Protein AF-X6MFJ0-F1 (afdb_monomer_lite)

Sequence (240 aa):
MKKYKFYFWKLYEVTIDNFLSSVDSIQNFKKHVHQINKKEYIFVLFWALFTSQLTIRLYCYRIKMLNTTIEGEDADTEKRRKELEDYLKENNVRSSEKLASTFAAMGVGMDDLLNCREKDIEDLCKEGNVAVLSRVDLLKVLRNNAKSQFFKDTQAKSQPQLVLLNPDELNKMNEIYEHAKQLAEHTKQLQDYVVQLEENSKKSKERAQQTGEKWKEEIDVFIKQTIDSVDNEQQKKKHC

Organism: Reticulomyxa filosa (NCBI:txid46433)

Secondary structure (DSSP, 8-state):
-HHHHHHHHHHHHHHHHHHHHHHHHHHHHHHHTTS--HHHHHHHHHHHHHHHHHHHHHHHHHHHHHHHHHHHHHHHHHHHHHHHHHHHHHTT-TTHHHHHHHHHHTT--HHHHHH--HHHHHHHHHHTT--HHHHHHHHHHHHH-TTSHHHHHHHHHTS-------HHHHHHHHHHHHHHHHHHHHHHHHHHHHHHHHHHHHHHHHHHHHHHHHHHHHHHHHHHHHHHHHHHHHHHHH--

Structure (mmCIF, N/CA/C/O backbone):
data_AF-X6MFJ0-F1
#
_entry.id   AF-X6MFJ0-F1
#
loop_
_atom_site.group_PDB
_atom_site.id
_atom_site.type_symbol
_atom_site.label_atom_id
_atom_site.label_alt_id
_atom_site.label_comp_id
_atom_site.label_asym_id
_atom_site.label_entity_id
_atom_site.label_seq_id
_atom_site.pdbx_PDB_ins_code
_atom_site.Cartn_x
_atom_site.Cartn_y
_atom_site.Cartn_z
_atom_site.occupancy
_atom_site.B_iso_or_equiv
_atom_site.auth_seq_id
_atom_site.auth_comp_id
_atom_site.auth_asym_id
_atom_site.auth_atom_id
_atom_site.pdbx_PDB_model_num
ATOM 1 N N . MET A 1 1 ? -10.573 -0.531 -3.898 1.00 43.72 1 MET A N 1
ATOM 2 C CA . MET A 1 1 ? -9.822 0.208 -4.946 1.00 43.72 1 MET A CA 1
ATOM 3 C C . MET A 1 1 ? -8.567 -0.483 -5.520 1.00 43.72 1 MET A C 1
ATOM 5 O O . MET A 1 1 ? -8.175 -0.121 -6.620 1.00 43.72 1 MET A O 1
ATOM 9 N N . LYS A 1 2 ? -7.931 -1.486 -4.882 1.00 39.59 2 LYS A N 1
ATOM 10 C CA . LYS A 1 2 ? -6.651 -2.061 -5.380 1.00 39.59 2 LYS A CA 1
ATOM 11 C C . LYS A 1 2 ? -6.745 -2.954 -6.640 1.00 39.59 2 LYS A C 1
ATOM 13 O O . LYS A 1 2 ? -5.787 -3.006 -7.400 1.00 39.59 2 LYS A O 1
ATOM 18 N N . LYS A 1 3 ? -7.891 -3.594 -6.919 1.00 38.00 3 LYS A N 1
ATOM 19 C CA . LYS A 1 3 ? -8.063 -4.476 -8.099 1.00 38.00 3 LYS A CA 1
ATOM 20 C C . LYS A 1 3 ? -8.076 -3.734 -9.446 1.00 38.00 3 LYS A C 1
ATOM 22 O O . LYS A 1 3 ? -7.677 -4.312 -10.446 1.00 38.00 3 LYS A O 1
ATOM 27 N N . TYR A 1 4 ? -8.454 -2.455 -9.477 1.00 36.75 4 TYR A N 1
ATOM 28 C CA . TYR A 1 4 ? -8.540 -1.685 -10.726 1.00 36.75 4 TYR A CA 1
ATOM 29 C C . TYR A 1 4 ? -7.182 -1.167 -11.228 1.00 36.75 4 TYR A C 1
ATOM 31 O O . TYR A 1 4 ? -7.010 -0.996 -12.431 1.00 36.75 4 TYR A O 1
ATOM 39 N N . LYS A 1 5 ? -6.185 -0.997 -10.345 1.00 40.72 5 LYS A N 1
ATOM 40 C CA . LYS A 1 5 ? -4.826 -0.589 -10.751 1.00 40.72 5 LYS A CA 1
ATOM 41 C C . LYS A 1 5 ? -4.108 -1.660 -11.583 1.00 40.72 5 LYS A C 1
ATOM 43 O O . LYS A 1 5 ? -3.364 -1.314 -12.491 1.00 40.72 5 LYS A O 1
ATOM 48 N N . PHE A 1 6 ? -4.369 -2.942 -11.318 1.00 39.53 6 PHE A N 1
ATOM 49 C CA . PHE A 1 6 ? -3.710 -4.050 -12.017 1.00 39.53 6 PHE A CA 1
ATOM 50 C C . PHE A 1 6 ? -4.200 -4.209 -13.465 1.00 39.53 6 PHE A C 1
ATOM 52 O O . PHE A 1 6 ? -3.398 -4.378 -14.379 1.00 39.53 6 PHE A O 1
ATOM 59 N N . TYR A 1 7 ? -5.510 -4.067 -13.696 1.00 41.62 7 TYR A N 1
ATOM 60 C CA . TYR A 1 7 ? -6.069 -4.068 -15.053 1.00 41.62 7 TYR A CA 1
ATOM 61 C C . TYR A 1 7 ? -5.614 -2.853 -15.863 1.00 41.62 7 TYR A C 1
ATOM 63 O O . TYR A 1 7 ? -5.376 -2.974 -17.060 1.00 41.62 7 TYR A O 1
ATOM 71 N N . PHE A 1 8 ? -5.442 -1.703 -15.208 1.00 43.59 8 PHE A N 1
ATOM 72 C CA . PHE A 1 8 ? -4.985 -0.485 -15.868 1.00 43.59 8 PHE A CA 1
ATOM 73 C C . PHE A 1 8 ? -3.531 -0.590 -16.342 1.00 43.59 8 PHE A C 1
ATOM 75 O O . PHE A 1 8 ? -3.230 -0.183 -17.458 1.00 43.59 8 PHE A O 1
ATOM 82 N N . TRP A 1 9 ? -2.646 -1.190 -15.538 1.00 44.12 9 TRP A N 1
ATOM 83 C CA . TRP A 1 9 ? -1.245 -1.376 -15.924 1.00 44.12 9 TRP A CA 1
ATOM 84 C C . TRP A 1 9 ? -1.093 -2.372 -17.082 1.00 44.12 9 TRP A C 1
ATOM 86 O O . TRP A 1 9 ? -0.418 -2.054 -18.055 1.00 44.12 9 TRP A O 1
ATOM 96 N N . LYS A 1 10 ? -1.839 -3.489 -17.066 1.00 45.66 10 LYS A N 1
ATOM 97 C CA . LYS A 1 10 ? -1.875 -4.443 -18.192 1.00 45.66 10 LYS A CA 1
ATOM 98 C C . LYS A 1 10 ? -2.424 -3.838 -19.486 1.00 45.66 10 LYS A C 1
ATOM 100 O O . LYS A 1 10 ? -1.920 -4.137 -20.561 1.00 45.66 10 LYS A O 1
ATOM 105 N N . LEU A 1 11 ? -3.453 -2.992 -19.400 1.00 43.78 11 LEU A N 1
ATOM 106 C CA . LEU A 1 11 ? -3.973 -2.269 -20.566 1.00 43.78 11 LEU A CA 1
ATOM 107 C C . LEU A 1 11 ? -2.945 -1.272 -21.113 1.00 43.78 11 LEU A C 1
ATOM 109 O O . LEU A 1 11 ? -2.835 -1.121 -22.326 1.00 43.78 11 LEU A O 1
ATOM 113 N N . TYR A 1 12 ? -2.172 -0.627 -20.238 1.00 47.28 12 TYR A N 1
ATOM 114 C CA . TYR A 1 12 ? -1.126 0.314 -20.636 1.00 47.28 12 TYR A CA 1
ATOM 115 C C . TYR A 1 12 ? 0.070 -0.393 -21.296 1.00 47.28 12 TYR A C 1
ATOM 117 O O . TYR A 1 12 ? 0.520 0.054 -22.346 1.00 47.28 12 TYR A O 1
ATOM 125 N N . GLU A 1 13 ? 0.513 -1.531 -20.752 1.00 46.81 13 GLU A N 1
ATOM 126 C CA . GLU A 1 13 ? 1.551 -2.396 -21.343 1.00 46.81 13 GLU A CA 1
ATOM 127 C C . GLU A 1 13 ? 1.152 -2.885 -22.740 1.00 46.81 13 GLU A C 1
ATOM 129 O O . GLU A 1 13 ? 1.877 -2.659 -23.701 1.00 46.81 13 GLU A O 1
ATOM 134 N N . VAL A 1 14 ? -0.063 -3.430 -22.890 1.00 50.19 14 VAL A N 1
ATOM 135 C CA . VAL A 1 14 ? -0.573 -3.899 -24.191 1.00 50.19 14 VAL A CA 1
ATOM 136 C C . VAL A 1 14 ? -0.695 -2.752 -25.200 1.00 50.19 14 VAL A C 1
ATOM 138 O O . VAL A 1 14 ? -0.501 -2.952 -26.398 1.00 50.19 14 VAL A O 1
ATOM 141 N N . THR A 1 15 ? -1.001 -1.534 -24.745 1.00 50.66 15 THR A N 1
ATOM 142 C CA . THR A 1 15 ? -1.100 -0.365 -25.634 1.00 50.66 15 THR A CA 1
ATOM 143 C C . THR A 1 15 ? 0.281 0.138 -26.058 1.00 50.66 15 THR A C 1
ATOM 145 O O . THR A 1 15 ? 0.446 0.520 -27.214 1.00 50.66 15 THR A O 1
ATOM 148 N N . ILE A 1 16 ? 1.279 0.099 -25.168 1.00 50.16 16 ILE A N 1
ATOM 149 C CA . ILE A 1 16 ? 2.667 0.463 -25.486 1.00 50.16 16 ILE A CA 1
ATOM 150 C C . ILE A 1 16 ? 3.309 -0.577 -26.401 1.00 50.16 16 ILE A C 1
ATOM 152 O O . ILE A 1 16 ? 3.912 -0.182 -27.390 1.00 50.16 16 ILE A O 1
ATOM 156 N N . ASP A 1 17 ? 3.129 -1.872 -26.148 1.00 47.81 17 ASP A N 1
ATOM 157 C CA . ASP A 1 17 ? 3.679 -2.930 -27.005 1.00 47.81 17 ASP A CA 1
ATOM 158 C C . ASP A 1 17 ? 3.038 -2.912 -28.398 1.00 47.81 17 ASP A C 1
ATOM 160 O O . ASP A 1 17 ? 3.733 -3.017 -29.409 1.00 47.81 17 ASP A O 1
ATOM 164 N N . ASN A 1 18 ? 1.727 -2.659 -28.485 1.00 49.16 18 ASN A N 1
ATOM 165 C CA . ASN A 1 18 ? 1.066 -2.445 -29.773 1.00 49.16 18 ASN A CA 1
ATOM 166 C C . ASN A 1 18 ? 1.564 -1.168 -30.465 1.00 49.16 18 ASN A C 1
ATOM 168 O O . ASN A 1 18 ? 1.761 -1.177 -31.680 1.00 49.16 18 ASN A O 1
ATOM 172 N N . PHE A 1 19 ? 1.816 -0.088 -29.719 1.00 48.50 19 PHE A N 1
ATOM 173 C CA . PHE A 1 19 ? 2.351 1.157 -30.270 1.00 48.50 19 PHE A CA 1
ATOM 174 C C . PHE A 1 19 ? 3.796 0.994 -30.757 1.00 48.50 19 PHE A C 1
ATOM 176 O O . PHE A 1 19 ? 4.094 1.413 -31.873 1.00 48.50 19 PHE A O 1
ATOM 183 N N . LEU A 1 20 ? 4.664 0.331 -29.990 1.00 48.47 20 LEU A N 1
ATOM 184 C CA . LEU A 1 20 ? 6.052 0.028 -30.351 1.00 48.47 20 LEU A CA 1
ATOM 185 C C . LEU A 1 20 ? 6.123 -0.941 -31.537 1.00 48.47 20 LEU A C 1
ATOM 187 O O . LEU A 1 20 ? 6.867 -0.675 -32.479 1.00 48.47 20 LEU A O 1
ATOM 191 N N . SER A 1 21 ? 5.258 -1.962 -31.584 1.00 54.44 21 SER A N 1
ATOM 192 C CA . SER A 1 21 ? 5.125 -2.812 -32.778 1.00 54.44 21 SER A CA 1
ATOM 193 C C . SER A 1 21 ? 4.635 -2.019 -33.999 1.00 54.44 21 SER A C 1
ATOM 195 O O . SER A 1 21 ? 5.054 -2.286 -35.126 1.00 54.44 21 SER A O 1
ATOM 197 N N . SER A 1 22 ? 3.806 -0.983 -33.794 1.00 51.56 22 SER A N 1
ATOM 198 C CA . SER A 1 22 ? 3.386 -0.073 -34.865 1.00 51.56 22 SER A CA 1
ATOM 199 C C . SER A 1 22 ? 4.509 0.871 -35.302 1.00 51.56 22 SER A C 1
ATOM 201 O O . SER A 1 22 ? 4.560 1.225 -36.472 1.00 51.56 22 SER A O 1
ATOM 203 N N . VAL A 1 23 ? 5.442 1.237 -34.415 1.00 50.94 23 VAL A N 1
ATOM 204 C CA . VAL A 1 23 ? 6.618 2.064 -34.741 1.00 50.94 23 VAL A CA 1
ATOM 205 C C . VAL A 1 23 ? 7.624 1.275 -35.584 1.00 50.94 23 VAL A C 1
ATOM 207 O O . VAL A 1 23 ? 8.122 1.812 -36.578 1.00 50.94 23 VAL A O 1
ATOM 210 N N . ASP A 1 24 ? 7.832 -0.010 -35.287 1.00 50.84 24 ASP A N 1
ATOM 211 C CA . ASP A 1 24 ? 8.575 -0.928 -36.166 1.00 50.84 24 ASP A CA 1
ATOM 212 C C . ASP A 1 24 ? 7.854 -1.122 -37.513 1.00 50.84 24 ASP A C 1
ATOM 214 O O . ASP A 1 24 ? 8.476 -1.146 -38.582 1.00 50.84 24 ASP A O 1
ATOM 218 N N . SER A 1 25 ? 6.517 -1.146 -37.494 1.00 52.34 25 SER A N 1
ATOM 219 C CA . SER A 1 25 ? 5.695 -1.132 -38.708 1.00 52.34 25 SER A CA 1
ATOM 220 C C . SER A 1 25 ? 5.834 0.179 -39.494 1.00 52.34 25 SER A C 1
ATOM 222 O O . SER A 1 25 ? 5.910 0.140 -40.717 1.00 52.34 25 SER A O 1
ATOM 224 N N . ILE A 1 26 ? 5.964 1.336 -38.833 1.00 50.97 26 ILE A N 1
ATOM 225 C CA . ILE A 1 26 ? 6.180 2.654 -39.457 1.00 50.97 26 ILE A CA 1
ATOM 226 C C . ILE A 1 26 ? 7.582 2.749 -40.081 1.00 50.97 26 ILE A C 1
ATOM 228 O O . ILE A 1 26 ? 7.726 3.347 -41.153 1.00 50.97 26 ILE A O 1
ATOM 232 N N . GLN A 1 27 ? 8.612 2.133 -39.485 1.00 52.69 27 GLN A N 1
ATOM 233 C CA . GLN A 1 27 ? 9.942 2.041 -40.108 1.00 52.69 27 GLN A CA 1
ATOM 234 C C . GLN A 1 27 ? 9.930 1.171 -41.375 1.00 52.69 27 GLN A C 1
ATOM 236 O O . GLN A 1 27 ? 10.506 1.571 -42.392 1.00 52.69 27 GLN A O 1
ATOM 241 N N . ASN A 1 28 ? 9.206 0.046 -41.362 1.00 52.56 28 ASN A N 1
ATOM 242 C CA . ASN A 1 28 ? 8.975 -0.763 -42.565 1.00 52.56 28 ASN A CA 1
ATOM 243 C C . ASN A 1 28 ? 8.089 -0.042 -43.597 1.00 52.56 28 ASN A C 1
ATOM 245 O O . ASN A 1 28 ? 8.358 -0.108 -44.798 1.00 52.56 28 ASN A O 1
ATOM 249 N N . PHE A 1 29 ? 7.104 0.742 -43.150 1.00 48.66 29 PHE A N 1
ATOM 250 C CA . PHE A 1 29 ? 6.249 1.562 -44.010 1.00 48.66 29 PHE A CA 1
ATOM 251 C C . PHE A 1 29 ? 7.069 2.623 -44.757 1.00 48.66 29 PHE A C 1
ATOM 253 O O . PHE A 1 29 ? 6.903 2.807 -45.961 1.00 48.66 29 PHE A O 1
ATOM 260 N N . LYS A 1 30 ? 8.047 3.258 -44.094 1.00 54.53 30 LYS A N 1
ATOM 261 C CA . LYS A 1 30 ? 8.931 4.269 -44.706 1.00 54.53 30 LYS A CA 1
ATOM 262 C C . LYS A 1 30 ? 9.781 3.710 -45.859 1.00 54.53 30 LYS A C 1
ATOM 264 O O . LYS A 1 30 ? 10.054 4.443 -46.807 1.00 54.53 30 LYS A O 1
ATOM 269 N N . LYS A 1 31 ? 10.139 2.417 -45.819 1.00 56.06 31 LYS A N 1
ATOM 270 C CA . LYS A 1 31 ? 10.821 1.697 -46.916 1.00 56.06 31 LYS A CA 1
ATOM 271 C C . LYS A 1 31 ? 9.904 1.388 -48.112 1.00 56.06 31 LYS A C 1
ATOM 273 O O . LYS A 1 31 ? 10.407 1.209 -49.217 1.00 56.06 31 LYS A O 1
ATOM 278 N N . HIS A 1 32 ? 8.583 1.351 -47.924 1.00 54.59 32 HIS A N 1
ATOM 279 C CA . HIS A 1 32 ? 7.599 1.053 -48.978 1.00 54.59 32 HIS A CA 1
ATOM 280 C C . HIS A 1 32 ? 6.818 2.272 -49.497 1.00 54.59 32 HIS A C 1
ATOM 282 O O . HIS A 1 32 ? 6.203 2.194 -50.558 1.00 54.59 32 HIS A O 1
ATOM 288 N N . VAL A 1 33 ? 6.910 3.435 -48.843 1.00 51.62 33 VAL A N 1
ATOM 289 C CA . VAL A 1 33 ? 6.224 4.682 -49.246 1.00 51.62 33 VAL A CA 1
ATOM 290 C C . VAL A 1 33 ? 6.612 5.192 -50.648 1.00 51.62 33 VAL A C 1
ATOM 292 O O . VAL A 1 33 ? 5.847 5.946 -51.240 1.00 51.62 33 VAL A O 1
ATOM 295 N N . HIS A 1 34 ? 7.722 4.740 -51.246 1.00 54.59 34 HIS A N 1
ATOM 296 C CA . HIS A 1 34 ? 8.055 5.075 -52.642 1.00 54.59 34 HIS A CA 1
ATOM 297 C C . HIS A 1 34 ? 7.211 4.335 -53.702 1.00 54.59 34 HIS A C 1
ATOM 299 O O . HIS A 1 34 ? 7.301 4.677 -54.879 1.00 54.59 34 HIS A O 1
ATOM 305 N N . GLN A 1 35 ? 6.379 3.358 -53.312 1.00 53.72 35 GLN A N 1
ATOM 306 C CA . GLN A 1 35 ? 5.485 2.620 -54.221 1.00 53.72 35 GLN A CA 1
ATOM 307 C C . GLN A 1 35 ? 3.986 2.781 -53.915 1.00 53.72 35 GLN A C 1
ATOM 309 O O . GLN A 1 35 ? 3.154 2.256 -54.653 1.00 53.72 35 GLN A O 1
ATOM 314 N N . ILE A 1 36 ? 3.613 3.515 -52.862 1.00 54.78 36 ILE A N 1
ATOM 315 C CA . ILE A 1 36 ? 2.207 3.643 -52.454 1.00 54.78 36 ILE A CA 1
ATOM 316 C C . ILE A 1 36 ? 1.477 4.618 -53.386 1.00 54.78 36 ILE A C 1
ATOM 318 O O . ILE A 1 36 ? 1.867 5.774 -53.563 1.00 54.78 36 ILE A O 1
ATOM 322 N N . ASN A 1 37 ? 0.388 4.145 -53.989 1.00 60.09 37 ASN A N 1
ATOM 323 C CA . ASN A 1 37 ? -0.434 4.915 -54.915 1.00 60.09 37 ASN A CA 1
ATOM 324 C C . ASN A 1 37 ? -1.120 6.079 -54.166 1.00 60.09 37 ASN A C 1
ATOM 326 O O . ASN A 1 37 ? -1.599 5.900 -53.045 1.00 60.09 37 ASN A O 1
ATOM 330 N N . LYS A 1 38 ? -1.224 7.275 -54.773 1.00 67.75 38 LYS A N 1
ATOM 331 C CA . LYS A 1 38 ? -1.757 8.502 -54.122 1.00 67.75 38 LYS A CA 1
ATOM 332 C C . LYS A 1 38 ? -3.102 8.299 -53.402 1.00 67.75 38 LYS A C 1
ATOM 334 O O . LYS A 1 38 ? -3.383 9.000 -52.434 1.00 67.75 38 LYS A O 1
ATOM 339 N N . LYS A 1 39 ? -3.929 7.355 -53.864 1.00 66.50 39 LYS A N 1
ATOM 340 C CA . LYS A 1 39 ? -5.235 7.030 -53.267 1.00 66.50 39 LYS A CA 1
ATOM 341 C C . LYS A 1 39 ? -5.130 6.385 -51.879 1.00 66.50 39 LYS A C 1
ATOM 343 O O . LYS A 1 39 ? -5.948 6.691 -51.018 1.00 66.50 39 LYS A O 1
ATOM 348 N N . GLU A 1 40 ? -4.126 5.548 -51.637 1.00 67.38 40 GLU A N 1
ATOM 349 C CA . GLU A 1 40 ? -3.952 4.858 -50.350 1.00 67.38 40 GLU A CA 1
ATOM 350 C C . GLU A 1 40 ? -3.421 5.809 -49.271 1.00 67.38 40 GLU A C 1
ATOM 352 O O . GLU A 1 40 ? -3.850 5.754 -48.121 1.00 67.38 40 GLU A O 1
ATOM 357 N N . TYR A 1 41 ? -2.579 6.773 -49.656 1.00 73.12 41 TYR A N 1
ATOM 358 C CA . TYR A 1 41 ? -2.085 7.806 -48.743 1.00 73.12 41 TYR A CA 1
ATOM 359 C C . TYR A 1 41 ? -3.211 8.703 -48.200 1.00 73.12 41 TYR A C 1
ATOM 361 O O . TYR A 1 41 ? -3.237 9.037 -47.015 1.00 73.12 41 TYR A O 1
ATOM 369 N N . ILE A 1 42 ? -4.189 9.043 -49.049 1.00 73.69 42 ILE A N 1
ATOM 370 C CA . ILE A 1 42 ? -5.375 9.813 -48.642 1.00 73.69 42 ILE A CA 1
ATOM 371 C C . ILE A 1 42 ? -6.207 9.026 -47.621 1.00 73.69 42 ILE A C 1
ATOM 373 O O . ILE A 1 42 ? -6.692 9.609 -46.653 1.00 73.69 42 ILE A O 1
ATOM 377 N N . PHE A 1 43 ? -6.331 7.706 -47.790 1.00 72.81 43 PHE A N 1
ATOM 378 C CA . PHE A 1 43 ? -7.073 6.860 -46.855 1.00 72.81 43 PHE A CA 1
ATOM 379 C C . PHE A 1 43 ? -6.403 6.797 -45.475 1.00 72.81 43 PHE A C 1
ATOM 381 O O . PHE A 1 43 ? -7.079 6.939 -44.457 1.00 72.81 43 PHE A O 1
ATOM 388 N N . VAL A 1 44 ? -5.072 6.675 -45.430 1.00 73.00 44 VAL A N 1
ATOM 389 C CA . VAL A 1 44 ? -4.308 6.672 -44.169 1.00 73.00 44 VAL A CA 1
ATOM 390 C C . VAL A 1 44 ? -4.430 8.012 -43.435 1.00 73.00 44 VAL A C 1
ATOM 392 O O . VAL A 1 44 ? -4.668 8.028 -42.226 1.00 73.00 44 VAL A O 1
ATOM 395 N N . LEU A 1 45 ? -4.339 9.139 -44.150 1.00 73.69 45 LEU A N 1
ATOM 396 C CA . LEU A 1 45 ? -4.536 10.466 -43.554 1.00 73.69 45 LEU A CA 1
ATOM 397 C C . LEU A 1 45 ? -5.963 10.660 -43.032 1.00 73.69 45 LEU A C 1
ATOM 399 O O . LEU A 1 45 ? -6.150 11.204 -41.943 1.00 73.69 45 LEU A O 1
ATOM 403 N N . PHE A 1 46 ? -6.967 10.188 -43.772 1.00 80.06 46 PHE A N 1
ATOM 404 C CA . PHE A 1 46 ? -8.359 10.261 -43.336 1.00 80.06 46 PHE A CA 1
ATOM 405 C C . PHE A 1 46 ? -8.604 9.407 -42.087 1.00 80.06 46 PHE A C 1
ATOM 407 O O . PHE A 1 46 ? -9.250 9.868 -41.148 1.00 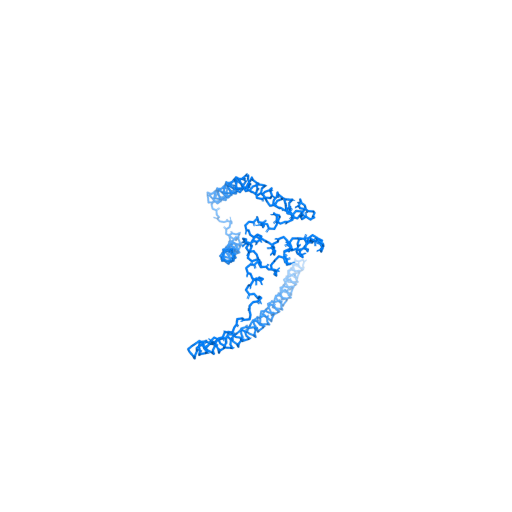80.06 46 PHE A O 1
ATOM 414 N N . TRP A 1 47 ? -8.027 8.203 -42.026 1.00 76.88 47 TRP A N 1
ATOM 415 C CA . TRP A 1 47 ? -8.119 7.336 -40.853 1.00 76.88 47 TRP A CA 1
ATOM 416 C C . TRP A 1 47 ? -7.456 7.966 -39.620 1.00 76.88 47 TRP A C 1
ATOM 418 O O . TRP A 1 47 ? -8.047 7.968 -38.543 1.00 76.88 47 TRP A O 1
ATOM 428 N N . ALA A 1 48 ? -6.277 8.577 -39.775 1.00 73.31 48 ALA A N 1
ATOM 429 C CA . ALA A 1 48 ? -5.588 9.281 -38.691 1.00 73.31 48 ALA A CA 1
ATOM 430 C C . ALA A 1 48 ? -6.360 10.523 -38.195 1.00 73.31 48 ALA A C 1
ATOM 432 O O . ALA A 1 48 ? -6.429 10.796 -36.991 1.00 73.31 48 ALA A O 1
ATOM 433 N N . LEU A 1 49 ? -6.991 11.270 -39.104 1.00 75.94 49 LEU A N 1
ATOM 434 C CA . LEU A 1 49 ? -7.863 12.390 -38.740 1.00 75.94 49 LEU A CA 1
ATOM 435 C C . LEU A 1 49 ? -9.135 11.907 -38.031 1.00 75.94 49 LEU A C 1
ATOM 437 O O . LEU A 1 49 ? -9.579 12.521 -37.062 1.00 75.94 49 LEU A O 1
ATOM 441 N N . PHE A 1 50 ? -9.699 10.781 -38.464 1.00 82.94 50 PHE A N 1
ATOM 442 C CA . PHE A 1 50 ? -10.894 10.213 -37.852 1.00 82.94 50 PHE A CA 1
ATOM 443 C C . PHE A 1 50 ? -10.622 9.689 -36.435 1.00 82.94 50 PHE A C 1
ATOM 445 O O . PHE A 1 50 ? -11.373 9.997 -35.505 1.00 82.94 50 PHE A O 1
ATOM 452 N N . THR A 1 51 ? -9.524 8.955 -36.231 1.00 76.00 51 THR A N 1
ATOM 453 C CA . THR A 1 51 ? -9.157 8.425 -34.907 1.00 76.00 51 THR A CA 1
ATOM 454 C C . THR A 1 51 ? -8.765 9.534 -33.930 1.00 76.00 51 THR A C 1
ATOM 456 O O . THR A 1 51 ? -9.153 9.479 -32.759 1.00 76.00 51 THR A O 1
ATOM 459 N N . SER A 1 52 ? -8.081 10.586 -34.392 1.00 72.19 52 SER A N 1
ATOM 460 C CA . SER A 1 52 ? -7.771 11.747 -33.544 1.00 72.19 52 SER A CA 1
ATOM 461 C C . SER A 1 52 ? -9.031 12.517 -33.126 1.00 72.19 52 SER A C 1
ATOM 463 O O . SER A 1 52 ? -9.191 12.812 -31.940 1.00 72.19 52 SER A O 1
ATOM 465 N N . GLN A 1 53 ? -9.982 12.755 -34.036 1.00 75.25 53 GLN A N 1
ATOM 466 C CA . GLN A 1 53 ? -11.269 13.382 -33.695 1.00 75.25 53 GLN A CA 1
ATOM 467 C C . GLN A 1 53 ? -12.101 12.554 -32.705 1.00 75.25 53 GLN A C 1
ATOM 469 O O . GLN A 1 53 ? -12.687 13.111 -31.769 1.00 75.25 53 GLN A O 1
ATOM 474 N N . LEU A 1 54 ? -12.138 11.229 -32.875 1.00 76.69 54 LEU A N 1
ATOM 475 C CA . LEU A 1 54 ? -12.853 10.335 -31.961 1.00 76.69 54 LEU A CA 1
ATOM 476 C C . LEU A 1 54 ? -12.235 10.367 -30.554 1.00 76.69 54 LEU A C 1
ATOM 478 O O . LEU A 1 54 ? -12.957 10.445 -29.558 1.00 76.69 54 LEU A O 1
ATOM 482 N N . THR A 1 55 ? -10.903 10.389 -30.479 1.00 75.38 55 THR A N 1
ATOM 483 C CA . THR A 1 55 ? -10.159 10.474 -29.215 1.00 75.38 55 THR A CA 1
ATOM 484 C C . THR A 1 55 ? -10.457 11.783 -28.483 1.00 75.38 55 THR A C 1
ATOM 486 O O . THR A 1 55 ? -10.751 11.761 -27.289 1.00 75.38 55 THR A O 1
ATOM 489 N N . ILE A 1 56 ? -10.472 12.915 -29.197 1.00 77.56 56 ILE A N 1
ATOM 490 C CA . ILE A 1 56 ? -10.799 14.230 -28.620 1.00 77.56 56 ILE A CA 1
ATOM 491 C C . ILE A 1 56 ? -12.227 14.241 -28.057 1.00 77.56 56 ILE A C 1
ATOM 493 O O . ILE A 1 56 ? -12.437 14.672 -26.923 1.00 77.56 56 ILE A O 1
ATOM 497 N N . ARG A 1 57 ? -13.213 13.713 -28.798 1.00 74.44 57 ARG A N 1
ATOM 498 C CA . ARG A 1 57 ? -14.610 13.649 -28.326 1.00 74.44 57 ARG A CA 1
ATOM 499 C C . ARG A 1 57 ? -14.774 12.778 -27.082 1.00 74.44 57 ARG A C 1
ATOM 501 O O . ARG A 1 57 ? -15.481 13.182 -26.158 1.00 74.44 57 ARG A O 1
ATOM 508 N N . LEU A 1 58 ? -14.105 11.627 -27.029 1.00 73.56 58 LEU A N 1
ATOM 509 C CA . LEU A 1 58 ? -14.102 10.763 -25.844 1.00 73.56 58 LEU A CA 1
ATOM 510 C C . LEU A 1 58 ? -13.458 11.463 -24.638 1.00 73.56 58 LEU A C 1
ATOM 512 O O . LEU A 1 58 ? -13.971 11.359 -23.522 1.00 73.56 58 LEU A O 1
ATOM 516 N N . TYR A 1 59 ? -12.389 12.231 -24.859 1.00 70.44 59 TYR A N 1
ATOM 517 C CA . TYR A 1 59 ? -11.733 13.006 -23.806 1.00 70.44 59 TYR A CA 1
ATOM 518 C C . TYR A 1 59 ? -12.640 14.122 -23.264 1.00 70.44 59 TYR A C 1
ATOM 520 O O . TYR A 1 59 ? -12.795 14.255 -22.050 1.00 70.44 59 TYR A O 1
ATOM 528 N N . CYS A 1 60 ? -13.324 14.865 -24.142 1.00 68.44 60 CYS A N 1
ATOM 529 C CA . CYS A 1 60 ? -14.293 15.888 -23.739 1.00 68.44 60 CYS A CA 1
ATOM 530 C C . CYS A 1 60 ? -15.479 15.300 -22.957 1.00 68.44 60 CYS A C 1
ATOM 532 O O . CYS A 1 60 ? -15.908 15.887 -21.964 1.00 68.44 60 CYS A O 1
ATOM 534 N N . TYR A 1 61 ? -15.990 14.131 -23.360 1.00 62.44 61 TYR A N 1
ATOM 535 C CA . TYR A 1 61 ? -17.084 13.462 -22.647 1.00 62.44 61 TYR A CA 1
ATOM 536 C C . TYR A 1 61 ? -16.653 13.000 -21.248 1.00 62.44 61 TYR A C 1
ATOM 538 O O . TYR A 1 61 ? -17.401 13.142 -20.280 1.00 62.44 61 TYR A O 1
ATOM 546 N N . ARG A 1 62 ? -15.411 12.516 -21.120 1.00 63.09 62 ARG A N 1
ATOM 547 C CA . ARG A 1 62 ? -14.820 12.123 -19.837 1.00 63.09 62 ARG A CA 1
ATOM 548 C C . ARG A 1 62 ? -14.620 13.315 -18.899 1.00 63.09 62 ARG A C 1
ATOM 550 O O . ARG A 1 62 ? -14.944 13.195 -17.723 1.00 63.09 62 ARG A O 1
ATOM 557 N N . ILE A 1 63 ? -14.146 14.456 -19.407 1.00 62.72 63 ILE A N 1
ATOM 558 C CA . ILE A 1 63 ? -14.016 15.695 -18.619 1.00 62.72 63 ILE A CA 1
ATOM 559 C C . ILE A 1 63 ? -15.392 16.173 -18.140 1.00 62.72 63 ILE A C 1
ATOM 561 O O . ILE A 1 63 ? -15.552 16.513 -16.972 1.00 62.72 63 ILE A O 1
ATOM 565 N N . LYS A 1 64 ? -16.409 16.140 -19.011 1.00 57.03 64 LYS A N 1
ATOM 566 C CA . LYS A 1 64 ? -17.765 16.571 -18.652 1.00 57.03 64 LYS A CA 1
ATOM 567 C C . LYS A 1 64 ? -18.402 15.675 -17.581 1.00 57.03 64 LYS A C 1
ATOM 569 O O . LYS A 1 64 ? -19.014 16.207 -16.666 1.00 57.03 64 LYS A O 1
ATOM 574 N N . MET A 1 65 ? -18.204 14.354 -17.658 1.00 49.59 65 MET A N 1
ATOM 575 C CA . MET A 1 65 ? -18.646 13.422 -16.610 1.00 49.59 65 MET A CA 1
ATOM 576 C C . MET A 1 65 ? -17.894 13.621 -15.290 1.00 49.59 65 MET A C 1
ATOM 578 O O . MET A 1 65 ? -18.521 13.594 -14.238 1.00 49.59 65 MET A O 1
ATOM 582 N N . LEU A 1 66 ? -16.578 13.865 -15.328 1.00 52.78 66 LEU A N 1
ATOM 583 C CA . LEU A 1 66 ? -15.790 14.139 -14.121 1.00 52.78 66 LEU A CA 1
ATOM 584 C C . LEU A 1 66 ? -16.277 15.409 -13.411 1.00 52.78 66 LEU A C 1
ATOM 586 O O . LEU A 1 66 ? -16.498 15.362 -12.205 1.00 52.78 66 LEU A O 1
ATOM 590 N N . ASN A 1 67 ? -16.552 16.484 -14.155 1.00 48.03 67 ASN A N 1
ATOM 591 C CA . ASN A 1 67 ? -17.024 17.748 -13.583 1.00 48.03 67 ASN A CA 1
ATOM 592 C C . ASN A 1 67 ? -18.416 17.632 -12.936 1.00 48.03 67 ASN A C 1
ATOM 594 O O . ASN A 1 67 ? -18.635 18.207 -11.878 1.00 48.03 67 ASN A O 1
ATOM 598 N N . THR A 1 68 ? -19.333 16.842 -13.506 1.00 50.31 68 THR A N 1
ATOM 599 C CA . THR A 1 68 ? -20.666 16.624 -12.908 1.00 50.31 68 THR A CA 1
ATOM 600 C C . THR A 1 68 ? -20.648 15.780 -11.630 1.00 50.31 68 THR A C 1
ATOM 602 O O . THR A 1 68 ? -21.585 15.863 -10.846 1.00 50.31 68 THR A O 1
ATOM 605 N N . THR A 1 69 ? -19.608 14.969 -11.401 1.00 50.69 69 THR A N 1
ATOM 606 C CA . THR A 1 69 ? -19.456 14.218 -10.136 1.00 50.69 69 THR A CA 1
ATOM 607 C C . THR A 1 69 ? -18.955 15.106 -8.998 1.00 50.69 69 THR A C 1
ATOM 609 O O . THR A 1 69 ? -19.387 14.927 -7.868 1.00 50.69 69 THR A O 1
ATOM 612 N N . ILE A 1 70 ? -18.099 16.086 -9.306 1.00 50.03 70 ILE A N 1
ATOM 613 C CA . ILE A 1 70 ? -17.477 16.975 -8.312 1.00 50.03 70 ILE A CA 1
ATOM 614 C C . ILE A 1 70 ? -18.531 17.884 -7.656 1.00 50.03 70 ILE A C 1
ATOM 616 O O . ILE A 1 70 ? -18.591 17.979 -6.436 1.00 50.03 70 ILE A O 1
ATOM 620 N N . GLU A 1 71 ? -19.454 18.453 -8.440 1.00 48.88 71 GLU A N 1
ATOM 621 C CA . GLU A 1 71 ? -20.474 19.383 -7.918 1.00 48.88 71 GLU A CA 1
ATOM 622 C C . GLU A 1 71 ? -21.500 18.728 -6.964 1.00 48.88 71 GLU A C 1
ATOM 624 O O . GLU A 1 71 ? -22.102 19.414 -6.139 1.00 48.88 71 GLU A O 1
ATOM 629 N N . GLY A 1 72 ? -21.706 17.406 -7.046 1.00 52.31 72 GLY A N 1
ATOM 630 C CA . GLY A 1 72 ? -22.583 16.663 -6.129 1.00 52.31 72 GLY A CA 1
ATOM 631 C C . GLY A 1 72 ? -21.886 16.170 -4.854 1.00 52.31 72 GLY A C 1
ATOM 632 O O . GLY A 1 72 ? -22.539 15.997 -3.825 1.00 52.31 72 GLY A O 1
ATOM 633 N N . GLU A 1 73 ? -20.571 15.959 -4.913 1.00 55.00 73 GLU A N 1
ATOM 634 C CA . GLU A 1 73 ? -19.750 15.448 -3.806 1.00 55.00 73 GLU A CA 1
ATOM 635 C C . GLU A 1 73 ? -19.412 16.565 -2.797 1.00 55.00 73 GLU A C 1
ATOM 637 O O . GLU A 1 73 ? -19.387 16.332 -1.585 1.00 55.00 73 GLU A O 1
ATOM 642 N N . ASP A 1 74 ? -19.280 17.807 -3.274 1.00 60.78 74 ASP A N 1
ATOM 643 C CA . ASP A 1 74 ? -18.974 18.980 -2.442 1.00 60.78 74 ASP A CA 1
ATOM 644 C C . ASP A 1 74 ? -20.118 19.347 -1.475 1.00 60.78 74 ASP A C 1
ATOM 646 O O . ASP A 1 74 ? -19.879 19.702 -0.318 1.00 60.78 74 ASP A O 1
ATOM 650 N N . ALA A 1 75 ? -21.377 19.208 -1.908 1.00 67.00 75 ALA A N 1
ATOM 651 C CA . ALA A 1 75 ? -22.542 19.536 -1.081 1.00 67.00 75 ALA A CA 1
ATOM 652 C C . ALA A 1 75 ? -22.762 18.535 0.072 1.00 67.00 75 ALA A C 1
ATOM 654 O O . ALA A 1 75 ? -23.143 18.936 1.175 1.00 67.00 75 ALA A O 1
ATOM 655 N N . ASP A 1 76 ? -22.508 17.241 -0.161 1.00 78.31 76 ASP A N 1
ATOM 656 C CA . ASP A 1 76 ? -22.602 16.210 0.885 1.00 78.31 76 ASP A CA 1
ATOM 657 C C . ASP A 1 76 ? -21.429 16.313 1.872 1.00 78.31 76 ASP A C 1
ATOM 659 O O . ASP A 1 76 ? -21.612 16.199 3.086 1.00 78.31 76 ASP A O 1
ATOM 663 N N . THR A 1 77 ? -20.230 16.620 1.370 1.00 81.50 77 THR A N 1
ATOM 664 C CA . THR A 1 77 ? -19.030 16.790 2.202 1.00 81.50 77 THR A CA 1
ATOM 665 C C . THR A 1 77 ? -19.172 17.971 3.163 1.00 81.50 77 THR A C 1
ATOM 667 O O . THR A 1 77 ? -18.867 17.839 4.351 1.00 81.50 77 THR A O 1
ATOM 670 N N . GLU A 1 78 ? -19.704 19.103 2.696 1.00 87.75 78 GLU A N 1
ATOM 671 C CA . GLU A 1 78 ? -19.907 20.285 3.541 1.00 87.75 78 GLU A CA 1
ATOM 672 C C . GLU A 1 78 ? -20.973 20.055 4.621 1.00 87.75 78 GLU A C 1
ATOM 674 O O . GLU A 1 78 ? -20.805 20.464 5.775 1.00 87.75 78 GLU A O 1
ATOM 679 N N . LYS A 1 79 ? -22.046 19.330 4.285 1.00 90.50 79 LYS A N 1
ATOM 680 C CA . LYS A 1 79 ? -23.068 18.936 5.259 1.00 90.50 79 LYS A CA 1
ATOM 681 C C . LYS A 1 79 ? -22.472 18.058 6.365 1.00 90.50 79 LYS A C 1
ATOM 683 O O . LYS A 1 79 ? -22.655 18.365 7.542 1.00 90.50 79 LYS A O 1
ATOM 688 N N . ARG A 1 80 ? -21.710 17.019 6.000 1.00 90.38 80 ARG A N 1
ATOM 689 C CA . ARG A 1 80 ? -21.040 16.119 6.962 1.00 90.38 80 ARG A CA 1
ATOM 690 C C . ARG A 1 80 ? -20.028 16.853 7.835 1.00 90.38 80 ARG A C 1
ATOM 692 O O . ARG A 1 80 ? -19.954 16.596 9.037 1.00 90.38 80 ARG A O 1
ATOM 699 N N . ARG A 1 81 ? -19.266 17.785 7.250 1.00 94.06 81 ARG A N 1
ATOM 700 C CA . ARG A 1 81 ? -18.317 18.633 7.984 1.00 94.06 81 ARG A CA 1
ATOM 701 C C . ARG A 1 81 ? -19.034 19.448 9.057 1.00 94.06 81 ARG A C 1
ATOM 703 O O . ARG A 1 81 ? -18.566 19.497 10.193 1.00 94.06 81 ARG A O 1
ATOM 710 N N . LYS A 1 82 ? -20.171 20.056 8.708 1.00 94.88 82 LYS A N 1
ATOM 711 C CA . LYS A 1 82 ? -20.955 20.884 9.628 1.00 94.88 82 LYS A CA 1
ATOM 712 C C . LYS A 1 82 ? -21.588 20.067 10.756 1.00 94.88 82 LYS A C 1
ATOM 714 O O . LYS A 1 82 ? -21.483 20.465 11.908 1.00 94.88 82 LYS A O 1
ATOM 719 N N . GLU A 1 83 ? -22.154 18.900 10.450 1.00 95.44 83 GLU A N 1
ATOM 720 C CA . GLU A 1 83 ? -22.695 17.980 11.466 1.00 95.44 83 GLU A CA 1
ATOM 721 C C . GLU A 1 83 ? -21.621 17.542 12.476 1.00 95.44 83 GLU A C 1
ATOM 723 O O . GLU A 1 83 ? -21.859 17.520 13.685 1.00 95.44 83 GLU A O 1
ATOM 728 N N . LEU A 1 84 ? -20.412 17.242 11.990 1.00 95.31 84 LEU A N 1
ATOM 729 C CA . LEU A 1 84 ? -19.269 16.920 12.841 1.00 95.31 84 LEU A CA 1
ATOM 730 C C . LEU A 1 84 ? -18.827 18.125 13.687 1.00 95.31 84 LEU A C 1
ATOM 732 O O . LEU A 1 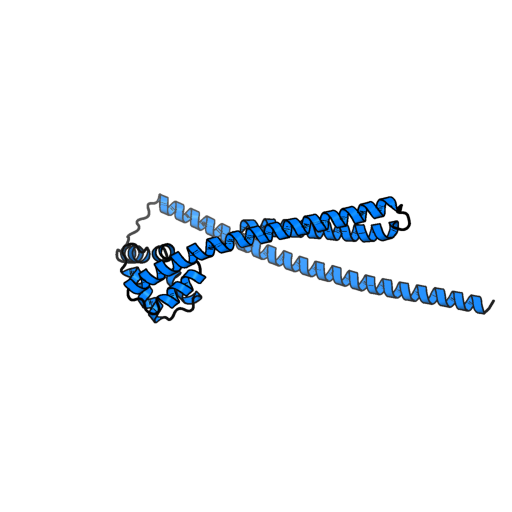84 ? -18.536 17.978 14.874 1.00 95.31 84 LEU A O 1
ATOM 736 N N . GLU A 1 85 ? -18.779 19.319 13.100 1.00 97.00 85 GLU A N 1
ATOM 737 C CA . GLU A 1 85 ? -18.430 20.553 13.805 1.00 97.00 85 GLU A CA 1
ATOM 738 C C . GLU A 1 85 ? -19.414 20.867 14.939 1.00 97.00 85 GLU A C 1
ATOM 740 O O . GLU A 1 85 ? -18.981 21.165 16.058 1.00 97.00 85 GLU A O 1
ATOM 745 N N . ASP A 1 86 ? -20.714 20.759 14.666 1.00 97.38 86 ASP A N 1
ATOM 746 C CA . ASP A 1 86 ? -21.782 21.000 15.634 1.00 97.38 86 ASP A CA 1
ATOM 747 C C . ASP A 1 86 ? -21.683 20.005 16.799 1.00 97.38 86 ASP A C 1
ATOM 749 O O . ASP A 1 86 ? -21.635 20.420 17.959 1.00 97.38 86 ASP A O 1
ATOM 753 N N . TYR A 1 87 ? -21.487 18.713 16.510 1.00 96.25 87 TYR A N 1
ATOM 754 C CA . TYR A 1 87 ? -21.260 17.699 17.544 1.00 96.25 87 TYR A CA 1
ATOM 755 C C . TYR A 1 87 ? -20.056 18.027 18.443 1.00 96.25 87 TYR A C 1
ATOM 757 O O . TYR A 1 87 ? -20.127 17.925 19.673 1.00 96.25 87 TYR A O 1
ATOM 765 N N . LEU A 1 88 ? -18.931 18.434 17.852 1.00 96.06 88 LEU A N 1
ATOM 766 C CA . LEU A 1 88 ? -17.719 18.770 18.602 1.00 96.06 88 LEU A CA 1
ATOM 767 C C . LEU A 1 88 ? -17.908 20.031 19.458 1.00 96.06 88 LEU A C 1
ATOM 769 O O . LEU A 1 88 ? -17.392 20.090 20.578 1.00 96.06 88 LEU A O 1
ATOM 773 N N . LYS A 1 89 ? -18.658 21.023 18.959 1.00 96.50 89 LYS A N 1
ATOM 774 C CA . LYS A 1 89 ? -19.020 22.241 19.703 1.00 96.50 89 LYS A CA 1
ATOM 775 C C . LYS A 1 89 ? -19.929 21.926 20.887 1.00 96.50 89 LYS A C 1
ATOM 777 O O . LYS A 1 89 ? -19.626 22.356 21.998 1.00 96.50 89 LYS A O 1
ATOM 782 N N . GLU A 1 90 ? -20.977 21.133 20.676 1.00 96.62 90 GLU A N 1
ATOM 783 C CA . GLU A 1 90 ? -21.913 20.704 21.727 1.00 96.62 90 GLU A CA 1
ATOM 784 C C . GLU A 1 90 ? -21.207 19.969 22.874 1.00 96.62 90 GLU A C 1
ATOM 786 O O . GLU A 1 90 ? -21.592 20.089 24.038 1.00 96.62 90 GLU A O 1
ATOM 791 N N . ASN A 1 91 ? -20.125 19.252 22.562 1.00 95.19 91 ASN A N 1
ATOM 792 C CA . ASN A 1 91 ? -19.335 18.502 23.535 1.00 95.19 91 ASN A CA 1
ATOM 793 C C . ASN A 1 91 ? -18.104 19.262 24.066 1.00 95.19 91 ASN A C 1
ATOM 795 O O . ASN A 1 91 ? -17.273 18.674 24.761 1.00 95.19 91 ASN A O 1
ATOM 799 N N . ASN A 1 92 ? -17.995 20.567 23.795 1.00 94.56 92 ASN A N 1
ATOM 800 C CA . ASN A 1 92 ? -16.915 21.439 24.270 1.00 94.56 92 ASN A CA 1
ATOM 801 C C . ASN A 1 92 ? -15.498 20.988 23.851 1.00 94.56 92 ASN A C 1
ATOM 803 O O . ASN A 1 92 ? -14.532 21.191 24.593 1.00 94.56 92 ASN A O 1
ATOM 807 N N . VAL A 1 93 ? -15.346 20.389 22.664 1.00 94.56 93 VAL A N 1
ATOM 808 C CA . VAL A 1 93 ? -14.025 20.031 22.127 1.00 94.56 93 VAL A CA 1
ATOM 809 C C . VAL A 1 93 ? -13.311 21.288 21.633 1.00 94.56 93 VAL A C 1
ATOM 811 O O . VAL A 1 93 ? -13.833 22.052 20.817 1.00 94.56 93 VAL A O 1
ATOM 814 N N . ARG A 1 94 ? -12.080 21.508 22.104 1.00 93.12 94 ARG A N 1
ATOM 815 C CA . ARG A 1 94 ? -11.267 22.654 21.679 1.00 93.12 94 ARG A CA 1
ATOM 816 C C . ARG A 1 94 ? -10.912 22.567 20.202 1.00 93.12 94 ARG A C 1
ATOM 818 O O . ARG A 1 94 ? -10.474 21.522 19.722 1.00 93.12 94 ARG A O 1
ATOM 825 N N . SER A 1 95 ? -10.997 23.708 19.519 1.00 94.19 95 SER A N 1
ATOM 826 C CA . SER A 1 95 ? -10.711 23.816 18.084 1.00 94.19 95 SER A CA 1
ATOM 827 C C . SER A 1 95 ? -11.612 22.915 17.230 1.00 94.19 95 SER A C 1
ATOM 829 O O . SER A 1 95 ? -11.148 22.353 16.241 1.00 94.19 95 SER A O 1
ATOM 831 N N . SER A 1 96 ? -12.889 22.794 17.608 1.00 94.62 96 SER A N 1
ATOM 832 C CA . SER A 1 96 ? -13.910 21.990 16.924 1.00 94.62 96 SER A CA 1
ATOM 833 C C . SER A 1 96 ? -13.985 22.250 15.417 1.00 94.62 96 SER A C 1
ATOM 835 O O . SER A 1 96 ? -13.979 21.300 14.646 1.00 94.62 96 SER A O 1
ATOM 837 N N . GLU A 1 97 ? -13.951 23.512 14.988 1.00 95.06 97 GLU A N 1
ATOM 838 C CA . GLU A 1 97 ? -13.963 23.901 13.567 1.00 95.06 97 GLU A CA 1
ATOM 839 C C . GLU A 1 97 ? -12.735 23.381 12.803 1.00 95.06 97 GLU A C 1
ATOM 841 O O . GLU A 1 97 ? -12.852 22.776 11.734 1.00 95.06 97 GLU A O 1
ATOM 846 N N . LYS A 1 98 ? -11.541 23.561 13.382 1.00 94.00 98 LYS A N 1
ATOM 847 C CA . LYS A 1 98 ? -10.291 23.066 12.795 1.00 94.00 98 LYS A CA 1
ATOM 848 C C . LYS A 1 98 ? -10.288 21.540 12.739 1.00 94.00 98 LYS A C 1
ATOM 850 O O . LYS A 1 98 ? -9.904 20.979 11.722 1.00 94.00 98 LYS A O 1
ATOM 855 N N . LEU A 1 99 ? -10.734 20.880 13.808 1.00 93.88 99 LEU A N 1
ATOM 856 C CA . LEU A 1 99 ? -10.798 19.423 13.888 1.00 93.88 99 LEU A CA 1
ATOM 857 C C . LEU A 1 99 ? -11.777 18.851 12.854 1.00 93.88 99 LEU A C 1
ATOM 859 O O . LEU A 1 99 ? -11.413 17.932 12.127 1.00 93.88 99 LEU A O 1
ATOM 863 N N . ALA A 1 100 ? -12.976 19.431 12.747 1.00 95.81 100 ALA A N 1
ATOM 864 C CA . ALA A 1 100 ? -13.982 19.031 11.769 1.00 95.81 100 ALA A CA 1
ATOM 865 C C . ALA A 1 100 ? -13.473 19.211 10.335 1.00 95.81 100 ALA A C 1
ATOM 867 O O . ALA A 1 100 ? -13.645 18.323 9.508 1.00 95.81 100 ALA A O 1
ATOM 868 N N . SER A 1 101 ? -12.780 20.317 10.055 1.00 93.75 101 SER A N 1
ATOM 869 C CA . SER A 1 101 ? -12.172 20.568 8.741 1.00 93.75 101 SER A CA 1
ATOM 870 C C . SER A 1 101 ? -11.055 19.570 8.420 1.00 93.75 101 SER A C 1
ATOM 872 O O . SER A 1 101 ? -11.002 19.037 7.314 1.00 93.75 101 SER A O 1
ATOM 874 N N . THR A 1 102 ? -10.188 19.267 9.390 1.00 93.88 102 THR A N 1
ATOM 875 C CA . THR A 1 102 ? -9.128 18.259 9.242 1.00 93.88 102 THR A CA 1
ATOM 876 C C . THR A 1 102 ? -9.704 16.858 9.009 1.00 93.88 102 THR A C 1
ATOM 878 O O . THR A 1 102 ? -9.228 16.142 8.133 1.00 93.88 102 THR A O 1
ATOM 881 N N . PHE A 1 103 ? -10.732 16.460 9.760 1.00 92.62 103 PHE A N 1
ATOM 882 C CA . PHE A 1 103 ? -11.386 15.158 9.606 1.00 92.62 103 PHE A CA 1
ATOM 883 C C . PHE A 1 103 ? -12.166 15.055 8.294 1.00 92.62 103 PHE A C 1
ATOM 885 O O . PHE A 1 103 ? -12.017 14.056 7.591 1.00 92.62 103 PHE A O 1
ATOM 892 N N . ALA A 1 104 ? -12.872 16.110 7.884 1.00 92.19 104 ALA A N 1
ATOM 893 C CA . ALA A 1 104 ? -13.527 16.160 6.580 1.00 92.19 104 ALA A CA 1
ATOM 894 C C . ALA A 1 104 ? -12.521 16.045 5.421 1.00 92.19 104 ALA A C 1
ATOM 896 O O . ALA A 1 104 ? -12.773 15.306 4.474 1.00 92.19 104 ALA A O 1
ATOM 897 N N . ALA A 1 105 ? -11.345 16.680 5.521 1.00 90.19 105 ALA A N 1
ATOM 898 C CA . ALA A 1 105 ? -10.274 16.535 4.528 1.00 90.19 105 ALA A CA 1
ATOM 899 C C . ALA A 1 105 ? -9.718 15.098 4.435 1.00 90.19 105 ALA A C 1
ATOM 901 O O . ALA A 1 105 ? -9.198 14.704 3.393 1.00 90.19 105 ALA A O 1
ATOM 902 N N . MET A 1 106 ? -9.851 14.308 5.505 1.00 90.12 106 MET A N 1
ATOM 903 C CA . MET A 1 106 ? -9.521 12.878 5.533 1.00 90.12 106 MET A CA 1
ATOM 904 C C . MET A 1 106 ? -10.715 11.977 5.169 1.00 90.12 106 MET A C 1
ATOM 906 O O . MET A 1 106 ? -10.589 10.754 5.199 1.00 90.12 106 MET A O 1
ATOM 910 N N . GLY A 1 107 ? -11.869 12.556 4.823 1.00 90.38 107 GLY A N 1
ATOM 911 C CA . GLY A 1 107 ? -13.095 11.818 4.516 1.00 90.38 107 GLY A CA 1
ATOM 912 C C . GLY A 1 107 ? -13.766 11.184 5.738 1.00 90.38 107 GLY A C 1
ATOM 913 O O . GLY A 1 107 ? -14.553 10.257 5.573 1.00 90.38 107 GLY A O 1
ATOM 914 N N . VAL A 1 108 ? -13.450 11.651 6.949 1.00 91.50 108 VAL A N 1
ATOM 915 C CA . VAL A 1 108 ? -14.004 11.142 8.211 1.00 91.50 108 VAL A CA 1
ATOM 916 C C . VAL A 1 108 ? -15.211 11.985 8.611 1.00 91.50 108 VAL A C 1
ATOM 918 O O . VAL A 1 108 ? -15.077 13.168 8.937 1.00 91.50 108 VAL A O 1
ATOM 921 N N . GLY A 1 109 ? -16.392 11.369 8.597 1.00 92.56 109 GLY A N 1
ATOM 922 C CA . GLY A 1 109 ? -17.625 11.960 9.104 1.00 92.56 109 GLY A CA 1
ATOM 923 C C . GLY A 1 109 ? -17.871 11.666 10.585 1.00 92.56 109 GLY A C 1
ATOM 924 O O . GLY A 1 109 ? -17.101 10.988 11.267 1.00 92.56 109 GLY A O 1
ATOM 925 N N . MET A 1 110 ? -19.003 12.161 11.082 1.00 93.62 110 MET A N 1
ATOM 926 C CA . MET A 1 110 ? -19.450 11.932 12.457 1.00 93.62 110 MET A CA 1
ATOM 927 C C . MET A 1 110 ? -19.663 10.439 12.768 1.00 93.62 110 MET A C 1
ATOM 929 O O . MET A 1 110 ? -19.202 9.942 13.797 1.00 93.62 110 MET A O 1
ATOM 933 N N . ASP A 1 111 ? -20.313 9.708 11.862 1.00 92.56 111 ASP A N 1
ATOM 934 C CA . ASP A 1 111 ? -20.555 8.272 12.033 1.00 92.56 111 ASP A CA 1
ATOM 935 C C . ASP A 1 111 ? -19.253 7.465 12.042 1.00 92.56 111 ASP A C 1
ATOM 937 O O . ASP A 1 111 ? -19.101 6.545 12.848 1.00 92.56 111 ASP A O 1
ATOM 941 N N . ASP A 1 112 ? -18.290 7.826 11.192 1.00 93.44 112 ASP A N 1
ATOM 942 C CA . ASP A 1 112 ? -16.976 7.182 11.159 1.00 93.44 112 ASP A CA 1
ATOM 943 C C . ASP A 1 112 ? -16.259 7.382 12.497 1.00 93.44 112 ASP A C 1
ATOM 945 O O . ASP A 1 112 ? -15.810 6.418 13.118 1.00 93.44 112 ASP A O 1
ATOM 949 N N . LEU A 1 113 ? -16.255 8.621 12.999 1.00 93.56 113 LEU A N 1
ATOM 950 C CA . LEU A 1 113 ? -15.626 8.983 14.265 1.00 93.56 113 LEU A CA 1
ATOM 951 C C . LEU A 1 113 ? -16.219 8.220 15.461 1.00 93.56 113 LEU A C 1
ATOM 953 O O . LEU A 1 113 ? -15.478 7.797 16.351 1.00 93.56 113 LEU A O 1
ATOM 957 N N . LEU A 1 114 ? -17.540 8.016 15.493 1.00 94.25 114 LEU A N 1
ATOM 958 C CA . LEU A 1 114 ? -18.186 7.230 16.548 1.00 94.25 114 LEU A CA 1
ATOM 959 C C . LEU A 1 114 ? -17.840 5.737 16.477 1.00 94.25 114 LEU A C 1
ATOM 961 O O . LEU A 1 114 ? -17.852 5.074 17.517 1.00 94.25 114 LEU A O 1
ATOM 965 N N . ASN A 1 115 ? -17.528 5.216 15.292 1.00 93.94 115 ASN A N 1
ATOM 966 C CA . ASN A 1 115 ? -17.209 3.805 15.072 1.00 93.94 115 ASN A CA 1
ATOM 967 C C . ASN A 1 115 ? -15.703 3.488 15.156 1.00 93.94 115 ASN A C 1
ATOM 969 O O . ASN A 1 115 ? -15.338 2.313 15.243 1.00 93.94 115 ASN A O 1
ATOM 973 N N . CYS A 1 116 ? -14.830 4.498 15.162 1.00 92.56 116 CYS A N 1
ATOM 974 C CA . CYS A 1 116 ? -13.388 4.316 15.316 1.00 92.56 116 CYS A CA 1
ATOM 975 C C . CYS A 1 116 ? -12.999 3.755 16.695 1.00 92.56 116 CYS A C 1
ATOM 977 O O . CYS A 1 116 ? -13.596 4.084 17.727 1.00 92.56 116 CYS A O 1
ATOM 979 N N . ARG A 1 117 ? -11.932 2.946 16.726 1.00 91.06 117 ARG A N 1
ATOM 980 C CA . ARG A 1 117 ? -11.285 2.530 17.980 1.00 91.06 117 ARG A CA 1
ATOM 981 C C . ARG A 1 117 ? -10.327 3.617 18.464 1.00 91.06 117 ARG A C 1
ATOM 9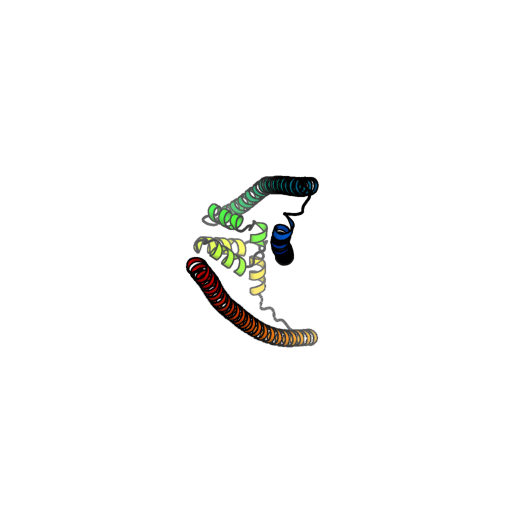83 O O . ARG A 1 117 ? -9.894 4.468 17.693 1.00 91.06 117 ARG A O 1
ATOM 990 N N . GLU A 1 118 ? -9.927 3.540 19.735 1.00 90.62 118 GLU A N 1
ATOM 991 C CA . GLU A 1 118 ? -8.975 4.481 20.358 1.00 90.62 118 GLU A CA 1
ATOM 992 C C . GLU A 1 118 ? -7.718 4.696 19.507 1.00 90.62 118 GLU A C 1
ATOM 994 O O . GLU A 1 118 ? -7.331 5.829 19.236 1.00 90.62 118 GLU A O 1
ATOM 999 N N . LYS A 1 119 ? -7.123 3.595 19.032 1.00 90.00 119 LYS A N 1
ATOM 1000 C CA . LYS A 1 119 ? -5.905 3.625 18.220 1.00 90.00 119 LYS A CA 1
ATOM 1001 C C . LYS A 1 119 ? -6.122 4.322 16.874 1.00 90.00 119 LYS A C 1
ATOM 1003 O O . LYS A 1 119 ? -5.269 5.094 16.454 1.00 90.00 119 LYS A O 1
ATOM 1008 N N . ASP A 1 120 ? -7.270 4.095 16.240 1.00 92.56 120 ASP A N 1
ATOM 1009 C CA . ASP A 1 120 ? -7.597 4.717 14.955 1.00 92.56 120 ASP A CA 1
ATOM 1010 C C . ASP A 1 120 ? -7.753 6.236 15.127 1.00 92.56 120 ASP A C 1
ATOM 1012 O O . ASP A 1 120 ? -7.232 7.011 14.329 1.00 92.56 120 ASP A O 1
ATOM 1016 N N . ILE A 1 121 ? -8.388 6.676 16.221 1.00 92.19 121 ILE A N 1
ATOM 1017 C CA . ILE A 1 121 ? -8.528 8.102 16.561 1.00 92.19 121 ILE A CA 1
ATOM 1018 C C . ILE A 1 121 ? -7.157 8.732 16.835 1.00 92.19 121 ILE A C 1
ATOM 1020 O O . ILE A 1 121 ? -6.888 9.851 16.395 1.00 92.19 121 ILE A O 1
ATOM 1024 N N . GLU A 1 122 ? -6.268 8.034 17.548 1.00 92.31 122 GLU A N 1
ATOM 1025 C CA . GLU A 1 122 ? -4.909 8.524 17.786 1.00 92.31 122 GLU A CA 1
ATOM 1026 C C . GLU A 1 122 ? -4.124 8.723 16.492 1.00 92.31 122 GLU A C 1
ATOM 1028 O O . GLU A 1 122 ? -3.419 9.729 16.365 1.00 92.31 122 GLU A O 1
ATOM 1033 N N . ASP A 1 123 ? -4.233 7.780 15.559 1.00 92.88 123 ASP A N 1
ATOM 1034 C CA . ASP A 1 123 ? -3.520 7.823 14.288 1.00 92.88 123 ASP A CA 1
ATOM 1035 C C . ASP A 1 123 ? -4.106 8.904 13.363 1.00 92.88 123 ASP A C 1
ATOM 1037 O O . ASP A 1 123 ? -3.337 9.717 12.848 1.00 92.88 123 ASP A O 1
ATOM 1041 N N . LEU A 1 124 ? -5.437 9.049 13.295 1.00 93.19 124 LEU A N 1
ATOM 1042 C CA . LEU A 1 124 ? -6.104 10.165 12.603 1.00 93.19 124 LEU A CA 1
ATOM 1043 C C . LEU A 1 124 ? -5.680 11.530 13.163 1.00 93.19 124 LEU A C 1
ATOM 1045 O O . LEU A 1 124 ? -5.406 12.468 12.414 1.00 93.19 124 LEU A O 1
ATOM 1049 N N . CYS A 1 125 ? -5.593 11.670 14.488 1.00 93.31 125 CYS A N 1
ATOM 1050 C CA . CYS A 1 125 ? -5.134 12.916 15.101 1.00 93.31 125 CYS A CA 1
ATOM 1051 C C . CYS A 1 125 ? -3.652 13.209 14.815 1.00 93.31 125 CYS A C 1
ATOM 1053 O O . CYS A 1 125 ? -3.289 14.379 14.692 1.00 93.31 125 CYS A O 1
ATOM 1055 N N . LYS A 1 126 ? -2.790 12.186 14.725 1.00 92.50 126 LYS A N 1
ATOM 1056 C CA . LYS A 1 126 ? -1.374 12.366 14.350 1.00 92.50 126 LYS A CA 1
ATOM 1057 C C . LYS A 1 126 ? -1.247 12.778 12.886 1.00 92.50 126 LYS A C 1
ATOM 1059 O O . LYS A 1 126 ? -0.530 13.732 12.597 1.00 92.50 126 LYS A O 1
ATOM 1064 N N . GLU A 1 127 ? -1.956 12.094 11.994 1.00 92.56 127 GLU A N 1
ATOM 1065 C CA . GLU A 1 127 ? -1.956 12.373 10.555 1.00 92.56 127 GLU A CA 1
ATOM 1066 C C . GLU A 1 127 ? -2.507 13.774 10.256 1.00 92.56 127 GLU A C 1
ATOM 1068 O O . GLU A 1 127 ? -1.898 14.543 9.515 1.00 92.56 127 GLU A O 1
ATOM 1073 N N . GLY A 1 128 ? -3.584 14.166 10.940 1.00 90.00 128 GLY A N 1
ATOM 1074 C CA . GLY A 1 128 ? -4.176 15.499 10.845 1.00 90.00 128 GLY A CA 1
ATOM 1075 C C . GLY A 1 128 ? -3.414 16.618 11.570 1.00 90.00 128 GLY A C 1
ATOM 1076 O O . GLY A 1 128 ? -3.903 17.749 11.610 1.00 90.00 128 GLY A O 1
ATOM 1077 N N . ASN A 1 129 ? -2.256 16.327 12.178 1.00 93.19 129 ASN A N 1
ATOM 1078 C CA . ASN A 1 129 ? -1.479 17.259 13.007 1.00 93.19 129 ASN A CA 1
ATOM 1079 C C . ASN A 1 129 ? -2.344 18.001 14.053 1.00 93.19 129 ASN A C 1
ATOM 1081 O O . ASN A 1 129 ? -2.259 19.221 14.248 1.00 93.19 129 ASN A O 1
ATOM 1085 N N . VAL A 1 130 ? -3.238 17.254 14.702 1.00 92.75 130 VAL A N 1
ATOM 1086 C CA . VAL A 1 130 ? -4.140 17.764 15.734 1.00 92.75 130 VAL A CA 1
ATOM 1087 C C . VAL A 1 130 ? -3.353 17.983 17.022 1.00 92.75 130 VAL A C 1
ATOM 1089 O O . VAL A 1 130 ? -2.601 17.120 17.477 1.00 92.75 130 VAL A O 1
ATOM 1092 N N . ALA A 1 131 ? -3.557 19.140 17.653 1.00 93.88 131 ALA A N 1
ATOM 1093 C CA . ALA A 1 131 ? -2.920 19.457 18.923 1.00 93.88 131 ALA A CA 1
ATOM 1094 C C . ALA A 1 131 ? -3.264 18.410 19.998 1.00 93.88 131 ALA A C 1
ATOM 1096 O O . ALA A 1 131 ? -4.416 17.996 20.139 1.00 93.88 131 ALA A O 1
ATOM 1097 N N . VAL A 1 132 ? -2.272 18.034 20.812 1.00 93.56 132 VAL A N 1
ATOM 1098 C CA . VAL A 1 132 ? -2.411 16.988 21.844 1.00 93.56 132 VAL A CA 1
ATOM 1099 C C . VAL A 1 132 ? -3.593 17.251 22.784 1.00 93.56 132 VAL A C 1
ATOM 1101 O O . VAL A 1 132 ? -4.303 16.316 23.138 1.00 93.56 132 VAL A O 1
ATOM 1104 N N . LEU A 1 133 ? -3.845 18.513 23.149 1.00 93.94 133 LEU A N 1
ATOM 1105 C CA . LEU A 1 133 ? -4.964 18.883 24.022 1.00 93.94 133 LEU A CA 1
ATOM 1106 C C . LEU A 1 133 ? -6.330 18.654 23.360 1.00 93.94 133 LEU A C 1
ATOM 1108 O O . LEU A 1 133 ? -7.204 18.061 23.982 1.00 93.94 133 LEU A O 1
ATOM 1112 N N . SER A 1 134 ? -6.496 19.038 22.090 1.00 92.56 134 SER A N 1
ATOM 1113 C CA . SER A 1 134 ? -7.728 18.763 21.334 1.00 92.56 134 SER A CA 1
ATOM 1114 C C . SER A 1 134 ? -7.970 17.262 21.173 1.00 92.56 134 SER A C 1
ATOM 1116 O O . SER A 1 134 ? -9.109 16.812 21.269 1.00 92.56 134 SER A O 1
ATOM 1118 N N . ARG A 1 135 ? -6.903 16.469 20.999 1.00 93.81 135 ARG A N 1
ATOM 1119 C CA . ARG A 1 135 ? -6.992 15.001 20.980 1.00 93.81 135 ARG A CA 1
ATOM 1120 C C . ARG A 1 135 ? -7.478 14.439 22.319 1.00 93.81 135 ARG A C 1
ATOM 1122 O O . ARG A 1 135 ? -8.315 13.544 22.330 1.00 93.81 135 ARG A O 1
ATOM 1129 N N . VAL A 1 136 ? -6.973 14.951 23.443 1.00 93.62 136 VAL A N 1
ATOM 1130 C CA . VAL A 1 136 ? -7.416 14.523 24.783 1.00 93.62 136 VAL A CA 1
ATOM 1131 C C . VAL A 1 136 ? -8.891 14.855 25.006 1.00 93.62 136 VAL A C 1
ATOM 1133 O O . VAL A 1 136 ? -9.634 13.995 25.482 1.00 93.62 136 VAL A O 1
ATOM 1136 N N . ASP A 1 137 ? -9.326 16.058 24.627 1.00 94.94 137 ASP A N 1
ATOM 1137 C CA . ASP A 1 137 ? -10.730 16.465 24.738 1.00 94.94 137 ASP A CA 1
ATOM 1138 C C . ASP A 1 137 ? -11.635 15.569 23.879 1.00 94.94 137 ASP A C 1
ATOM 1140 O O . ASP A 1 137 ? -12.634 15.048 24.376 1.00 94.94 137 ASP A O 1
ATOM 1144 N N . LEU A 1 138 ? -11.241 15.302 22.629 1.00 94.88 138 LEU A N 1
ATOM 1145 C CA . LEU A 1 138 ? -11.950 14.392 21.728 1.00 94.88 138 LEU A CA 1
ATOM 1146 C C . LEU A 1 138 ? -12.094 12.986 22.329 1.00 94.88 138 LEU A C 1
ATOM 1148 O O . LEU A 1 138 ? -13.199 12.449 22.398 1.00 94.88 138 LEU A O 1
ATOM 1152 N N . LEU A 1 139 ? -10.992 12.395 22.797 1.00 93.94 139 LEU A N 1
ATOM 1153 C CA . LEU A 1 139 ? -11.010 11.062 23.404 1.00 93.94 139 LEU A CA 1
ATOM 1154 C C . LEU A 1 139 ? -11.890 11.032 24.656 1.00 93.94 139 LEU A C 1
ATOM 1156 O O . LEU A 1 139 ? -12.627 10.072 24.865 1.00 93.94 139 LEU A O 1
ATOM 1160 N N . LYS A 1 140 ? -11.866 12.086 25.476 1.00 95.06 140 LYS A N 1
ATOM 1161 C CA . LYS A 1 140 ? -12.736 12.196 26.653 1.00 95.06 140 LYS A CA 1
ATOM 1162 C C . LYS A 1 140 ? -14.215 12.214 26.263 1.00 95.06 140 LYS A C 1
ATOM 1164 O O . LYS A 1 140 ? -15.013 11.532 26.902 1.00 95.06 140 LYS A O 1
ATOM 1169 N N . VAL A 1 141 ? -14.574 12.960 25.220 1.00 95.25 141 VAL A N 1
ATOM 1170 C CA . VAL A 1 141 ? -15.947 13.021 24.698 1.00 95.25 141 VAL A CA 1
ATOM 1171 C C . VAL A 1 141 ? -16.394 11.659 24.172 1.00 95.25 141 VAL A C 1
ATOM 1173 O O . VAL A 1 141 ? -17.443 11.161 24.580 1.00 95.25 141 VAL A O 1
ATOM 1176 N N . LEU A 1 142 ? -15.573 11.010 23.345 1.00 94.06 142 LEU A N 1
ATOM 1177 C CA . LEU A 1 142 ? -15.885 9.693 22.785 1.00 94.06 142 LEU A CA 1
ATOM 1178 C C . LEU A 1 142 ? -15.976 8.615 23.872 1.00 94.06 142 LEU A C 1
ATOM 1180 O O . LEU A 1 142 ? -16.873 7.776 23.834 1.00 94.06 142 LEU A O 1
ATOM 1184 N N . ARG A 1 143 ? -15.120 8.686 24.899 1.00 92.81 143 ARG A N 1
ATOM 1185 C CA . ARG A 1 143 ? -15.171 7.788 26.059 1.00 92.81 143 ARG A CA 1
ATOM 1186 C C . ARG A 1 143 ? -16.427 7.980 26.898 1.00 92.81 143 ARG A C 1
ATOM 1188 O O . ARG A 1 143 ? -16.808 7.045 27.577 1.00 92.81 143 ARG A O 1
ATOM 1195 N N . ASN A 1 144 ? -17.059 9.150 26.880 1.00 92.75 144 ASN A N 1
ATOM 1196 C CA . ASN A 1 144 ? -18.289 9.406 27.634 1.00 92.75 144 ASN A CA 1
ATOM 1197 C C . ASN A 1 144 ? -19.559 9.177 26.798 1.00 92.75 144 ASN A C 1
ATOM 1199 O O . ASN A 1 144 ? -20.665 9.219 27.335 1.00 92.75 144 ASN A O 1
ATOM 1203 N N . ASN A 1 145 ? -19.425 8.931 25.493 1.00 92.69 145 ASN A N 1
ATOM 1204 C CA . ASN A 1 145 ? -20.553 8.735 24.596 1.00 92.69 145 ASN A CA 1
ATOM 1205 C C . ASN A 1 145 ? -20.908 7.247 24.472 1.00 92.69 145 ASN A C 1
ATOM 1207 O O . ASN A 1 145 ? -20.193 6.488 23.825 1.00 92.69 145 ASN A O 1
ATOM 1211 N N . ALA A 1 146 ? -22.068 6.845 25.001 1.00 91.31 146 ALA A N 1
ATOM 1212 C CA . ALA A 1 146 ? -22.543 5.458 24.957 1.00 91.31 146 ALA A CA 1
ATOM 1213 C C . ALA A 1 146 ? -22.706 4.879 23.535 1.00 91.31 146 ALA A C 1
ATOM 1215 O O . ALA A 1 146 ? -22.671 3.660 23.352 1.00 91.31 146 ALA A O 1
ATOM 1216 N N . LYS A 1 147 ? -22.886 5.737 22.522 1.00 92.31 147 LYS A N 1
ATOM 1217 C CA . LYS A 1 147 ? -22.969 5.314 21.116 1.00 92.31 147 LYS A CA 1
ATOM 1218 C C . LYS A 1 147 ? -21.597 5.041 20.500 1.00 92.31 147 LYS A C 1
ATOM 1220 O O . LYS A 1 147 ? -21.534 4.309 19.517 1.00 92.31 147 LYS A O 1
ATOM 1225 N N . SER A 1 148 ? -20.521 5.593 21.065 1.00 93.62 148 SER A N 1
ATOM 1226 C CA . SER A 1 148 ? -19.171 5.408 20.538 1.00 93.62 148 SER A CA 1
ATOM 1227 C C . SER A 1 148 ? -18.670 3.984 20.782 1.00 93.62 148 SER A C 1
ATOM 1229 O O . SER A 1 148 ? -18.829 3.423 21.871 1.00 93.62 148 SER A O 1
ATOM 1231 N N . GLN A 1 149 ? -17.997 3.412 19.785 1.00 89.56 149 GLN A N 1
ATOM 1232 C CA . GLN A 1 149 ? -17.265 2.158 19.929 1.00 89.56 149 GLN A CA 1
ATOM 1233 C C . GLN A 1 149 ? -16.204 2.254 21.034 1.00 89.56 149 GLN A C 1
ATOM 1235 O O . GLN A 1 149 ? -15.987 1.295 21.772 1.00 89.56 149 GLN A O 1
ATOM 1240 N N . PHE A 1 150 ? -15.618 3.437 21.227 1.00 88.06 150 PHE A N 1
ATOM 1241 C CA . PHE A 1 150 ? -14.611 3.663 22.253 1.00 88.06 150 PHE A CA 1
ATOM 1242 C C . PHE A 1 150 ? -15.152 3.486 23.684 1.00 88.06 150 PHE A C 1
ATOM 1244 O O . PHE A 1 150 ? -14.472 2.914 24.541 1.00 88.06 150 PHE A O 1
ATOM 1251 N N . PHE A 1 151 ? -16.397 3.901 23.946 1.00 89.56 151 PHE A N 1
ATOM 1252 C CA . PHE A 1 151 ? -17.075 3.637 25.222 1.00 89.56 151 PHE A CA 1
ATOM 1253 C C . PHE A 1 151 ? -17.286 2.135 25.447 1.00 89.56 151 PHE A C 1
ATOM 1255 O O . PHE A 1 151 ? -16.984 1.624 26.528 1.00 89.56 151 PHE A O 1
ATOM 1262 N N . LYS A 1 152 ? -17.751 1.414 24.417 1.00 88.88 152 LYS A N 1
ATOM 1263 C CA . LYS A 1 152 ? -18.001 -0.037 24.484 1.00 88.88 152 LYS A CA 1
ATOM 1264 C C . LYS A 1 152 ? -16.720 -0.814 24.782 1.00 88.88 152 LYS A C 1
ATOM 1266 O O . LYS A 1 152 ? -16.717 -1.669 25.664 1.00 88.88 152 LYS A O 1
ATOM 1271 N N . ASP A 1 153 ? -15.623 -0.466 24.113 1.00 85.19 153 ASP A N 1
ATOM 1272 C CA . ASP A 1 153 ? -14.315 -1.089 24.332 1.00 85.19 153 ASP A CA 1
ATOM 1273 C C . ASP A 1 153 ? -13.780 -0.799 25.745 1.00 85.19 153 ASP A C 1
ATOM 1275 O O . ASP A 1 153 ? -13.199 -1.674 26.390 1.00 85.19 153 ASP A O 1
ATOM 1279 N N . THR A 1 154 ? -14.001 0.418 26.254 1.00 84.31 154 THR A N 1
ATOM 1280 C CA . THR A 1 154 ? -13.592 0.805 27.614 1.00 84.31 154 THR A CA 1
ATOM 1281 C C . THR A 1 154 ? -14.377 0.028 28.677 1.00 84.31 154 THR A C 1
ATOM 1283 O O . THR A 1 154 ? -13.783 -0.431 29.653 1.00 84.31 154 THR A O 1
ATOM 1286 N N . GLN A 1 155 ? -15.685 -0.178 28.480 1.00 82.31 155 GLN A N 1
ATOM 1287 C CA . GLN A 1 155 ? -16.487 -1.047 29.351 1.00 82.31 155 GLN A CA 1
ATOM 1288 C C . GLN A 1 155 ? -16.065 -2.516 29.262 1.00 82.31 155 GLN A C 1
ATOM 1290 O O . GLN A 1 155 ? -15.980 -3.188 30.285 1.00 82.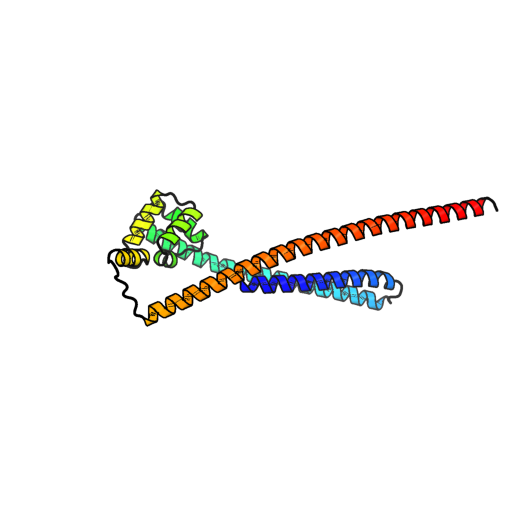31 155 GLN A O 1
ATOM 1295 N N . ALA A 1 156 ? -15.776 -3.024 28.064 1.00 76.00 156 ALA A N 1
ATOM 1296 C CA . ALA A 1 156 ? -15.379 -4.419 27.890 1.00 76.00 156 ALA A CA 1
ATOM 1297 C C . ALA A 1 156 ? -14.043 -4.735 28.586 1.00 76.00 156 ALA A C 1
ATOM 1299 O O . ALA A 1 156 ? -13.882 -5.821 29.136 1.00 76.00 156 ALA A O 1
ATOM 1300 N N . LYS A 1 157 ? -13.101 -3.781 28.603 1.00 70.94 157 LYS A N 1
ATOM 1301 C CA . LYS A 1 157 ? -11.795 -3.926 29.271 1.00 70.94 157 LYS A CA 1
ATOM 1302 C C . LYS A 1 157 ? -11.863 -3.877 30.801 1.00 70.94 157 LYS A C 1
ATOM 1304 O O . LYS A 1 157 ? -10.940 -4.368 31.445 1.00 70.94 157 LYS A O 1
ATOM 1309 N N . SER A 1 158 ? -12.893 -3.269 31.394 1.00 65.62 158 SER A N 1
ATOM 1310 C CA . SER A 1 158 ? -12.991 -3.142 32.857 1.00 65.62 158 SER A CA 1
ATOM 1311 C C . SER A 1 158 ? -13.476 -4.420 33.548 1.00 65.62 158 SER A C 1
ATOM 1313 O O . SER A 1 158 ? -13.363 -4.528 34.769 1.00 65.62 158 SER A O 1
ATOM 1315 N N . GLN A 1 159 ? -13.951 -5.411 32.788 1.00 58.34 159 GLN A N 1
ATOM 1316 C CA . GLN A 1 159 ? -14.251 -6.744 33.296 1.00 58.34 159 GLN A CA 1
ATOM 1317 C C . GLN A 1 159 ? -13.155 -7.727 32.863 1.00 58.34 159 GLN A C 1
ATOM 1319 O O . GLN A 1 159 ? -12.922 -7.881 31.663 1.00 58.34 159 GLN A O 1
ATOM 1324 N N . PRO A 1 160 ? -12.474 -8.416 33.798 1.00 54.28 160 PRO A N 1
ATOM 1325 C CA . PRO A 1 160 ? -11.559 -9.489 33.439 1.00 54.28 160 PRO A CA 1
ATOM 1326 C C . PRO A 1 160 ? -12.361 -10.625 32.793 1.00 54.28 160 PRO A C 1
ATOM 1328 O O . PRO A 1 160 ? -13.045 -11.390 33.470 1.00 54.28 160 PRO A O 1
ATOM 1331 N N . GLN A 1 161 ? -12.305 -10.715 31.465 1.00 57.78 161 GLN A N 1
ATOM 1332 C CA . GLN A 1 161 ? -12.907 -11.814 30.722 1.00 57.78 161 GLN A CA 1
ATOM 1333 C C . GLN A 1 161 ? -12.007 -13.042 30.867 1.00 57.78 161 GLN A C 1
ATOM 1335 O O . GLN A 1 161 ? -10.946 -13.135 30.250 1.00 57.78 161 GLN A O 1
ATOM 1340 N N . LEU A 1 162 ? -12.420 -13.982 31.716 1.00 57.38 162 LEU A N 1
ATOM 1341 C CA . LEU A 1 162 ? -11.818 -15.307 31.777 1.00 57.38 162 LEU A CA 1
ATOM 1342 C C . LEU A 1 162 ? -12.262 -16.081 30.526 1.00 57.38 162 LEU A C 1
ATOM 1344 O O . LEU A 1 162 ? -13.370 -16.609 30.475 1.00 57.38 162 LEU A O 1
ATOM 1348 N N . VAL A 1 163 ? -11.416 -16.110 29.496 1.00 64.25 163 VAL A N 1
ATOM 1349 C CA . VAL A 1 163 ? -11.668 -16.899 28.283 1.00 64.25 163 VAL A CA 1
ATOM 1350 C C . VAL A 1 163 ? -11.252 -18.344 28.561 1.00 64.25 163 VAL A C 1
ATOM 1352 O O . VAL A 1 163 ? -10.080 -18.697 28.448 1.00 64.25 163 VAL A O 1
ATOM 1355 N N . LEU A 1 164 ? -12.208 -19.180 28.973 1.00 71.06 164 LEU A N 1
ATOM 1356 C CA . LEU A 1 164 ? -12.029 -20.633 28.991 1.00 71.06 164 LEU A CA 1
ATOM 1357 C C . LEU A 1 164 ? -12.223 -21.153 27.567 1.00 71.06 164 LEU A C 1
ATOM 1359 O O . LEU A 1 164 ? -13.345 -21.186 27.071 1.00 71.06 164 LEU A O 1
ATOM 1363 N N . LEU A 1 165 ? -11.127 -21.545 26.920 1.00 70.62 165 LEU A N 1
ATOM 1364 C CA . LEU A 1 165 ? -11.187 -22.190 25.614 1.00 70.62 165 LEU A CA 1
ATOM 1365 C C . LEU A 1 165 ? -11.637 -23.640 25.781 1.00 70.62 165 LEU A C 1
ATOM 1367 O O . LEU A 1 165 ? -11.052 -24.402 26.557 1.00 70.62 165 LEU A O 1
ATOM 1371 N N . ASN A 1 166 ? -12.655 -24.031 25.023 1.00 85.12 166 ASN A N 1
ATOM 1372 C CA . ASN A 1 166 ? -13.005 -25.440 24.863 1.00 85.12 166 ASN A CA 1
ATOM 1373 C C . ASN A 1 166 ? -11.862 -26.155 24.095 1.00 85.12 166 ASN A C 1
ATOM 1375 O O . ASN A 1 166 ? -11.291 -25.543 23.188 1.00 85.12 166 ASN A O 1
ATOM 1379 N N . PRO A 1 167 ? -11.505 -27.420 24.399 1.00 89.81 167 PRO A N 1
ATOM 1380 C CA . PRO A 1 167 ? -10.574 -28.229 23.604 1.00 89.81 167 PRO A CA 1
ATOM 1381 C C . PRO A 1 167 ? -10.682 -28.076 22.075 1.00 89.81 167 PRO A C 1
ATOM 1383 O O . PRO A 1 167 ? -9.660 -27.989 21.396 1.00 89.81 167 PRO A O 1
ATOM 1386 N N . ASP A 1 168 ? -11.896 -27.965 21.529 1.00 92.81 168 ASP A N 1
ATOM 1387 C CA . ASP A 1 168 ? -12.109 -27.758 20.088 1.00 92.81 168 ASP A CA 1
ATOM 1388 C C . ASP A 1 168 ? -11.591 -26.400 19.588 1.00 92.81 168 ASP A C 1
ATOM 1390 O O . ASP A 1 168 ? -11.067 -26.287 18.479 1.00 92.81 168 ASP A O 1
ATOM 1394 N N . GLU A 1 169 ? -11.725 -25.350 20.397 1.00 86.75 169 GLU A N 1
ATOM 1395 C CA . GLU A 1 169 ? -11.221 -24.010 20.081 1.00 86.75 169 GLU A CA 1
ATOM 1396 C C . GLU A 1 169 ? -9.699 -23.953 20.202 1.00 86.75 169 GLU A C 1
ATOM 1398 O O . GLU A 1 169 ? -9.041 -23.314 19.380 1.00 86.75 169 GLU A O 1
ATOM 1403 N N . LEU A 1 170 ? -9.132 -24.679 21.171 1.00 88.38 170 LEU A N 1
ATOM 1404 C CA . LEU A 1 170 ? -7.686 -24.838 21.308 1.00 88.38 170 LEU A CA 1
ATOM 1405 C C . LEU A 1 170 ? -7.084 -25.542 20.081 1.00 88.38 170 LEU A C 1
ATOM 1407 O O . LEU A 1 170 ? -6.064 -25.097 19.555 1.00 88.38 170 LEU A O 1
ATOM 1411 N N . ASN A 1 171 ? -7.742 -26.590 19.578 1.00 92.94 171 ASN A N 1
ATOM 1412 C CA . ASN A 1 171 ? -7.318 -27.284 18.360 1.00 92.94 171 ASN A CA 1
ATOM 1413 C C . ASN A 1 171 ? -7.364 -26.363 17.134 1.00 92.94 171 ASN A C 1
ATOM 1415 O O . ASN A 1 171 ? -6.374 -26.268 16.411 1.00 92.94 171 ASN A O 1
ATOM 1419 N N . LYS A 1 172 ? -8.454 -25.605 16.948 1.00 94.19 172 LYS A N 1
ATOM 1420 C CA . LYS A 1 172 ? -8.553 -24.607 15.865 1.00 94.19 172 LYS A CA 1
ATOM 1421 C C . LYS A 1 172 ? -7.460 -23.545 15.958 1.00 94.19 172 LYS A C 1
ATOM 1423 O O . LYS A 1 172 ? -6.902 -23.138 14.944 1.00 94.19 172 LYS A O 1
ATOM 1428 N N . MET A 1 173 ? -7.137 -23.092 17.167 1.00 90.25 173 MET A N 1
ATOM 1429 C CA . MET A 1 173 ? -6.060 -22.126 17.379 1.00 90.25 173 MET A CA 1
ATOM 1430 C C . MET A 1 173 ? -4.693 -22.705 16.985 1.00 90.25 173 MET A C 1
ATOM 1432 O O . MET A 1 173 ? -3.905 -22.009 16.345 1.00 90.25 173 MET A O 1
ATOM 1436 N N . ASN A 1 174 ? -4.432 -23.977 17.299 1.00 93.50 174 ASN A N 1
ATOM 1437 C CA . ASN A 1 174 ? -3.207 -24.664 16.884 1.00 93.50 174 ASN A CA 1
ATOM 1438 C C . ASN A 1 174 ? -3.129 -24.834 15.358 1.00 93.50 174 ASN A C 1
ATOM 1440 O O . ASN A 1 174 ? -2.075 -24.593 14.773 1.00 93.50 174 ASN A O 1
ATOM 1444 N N . GLU A 1 175 ? -4.236 -25.174 14.693 1.00 96.56 175 GLU A N 1
ATOM 1445 C CA . GLU A 1 175 ? -4.294 -25.234 13.224 1.00 96.56 175 GLU A CA 1
ATOM 1446 C C . GLU A 1 175 ? -3.997 -23.868 12.590 1.00 96.56 175 GLU A C 1
ATOM 1448 O O . GLU A 1 175 ? -3.187 -23.770 11.666 1.00 96.56 175 GLU A O 1
ATOM 1453 N N . ILE A 1 176 ? -4.593 -22.792 13.119 1.00 94.62 176 ILE A N 1
ATOM 1454 C CA . ILE A 1 176 ? -4.320 -21.418 12.668 1.00 94.62 176 ILE A CA 1
ATOM 1455 C C . ILE A 1 176 ? -2.839 -21.075 12.850 1.00 94.62 176 ILE A C 1
ATOM 1457 O O . ILE A 1 176 ? -2.241 -20.459 11.966 1.00 94.62 176 ILE A O 1
ATOM 1461 N N . TYR A 1 177 ? -2.240 -21.476 13.971 1.00 94.69 177 TYR A N 1
ATOM 1462 C CA . TYR A 1 177 ? -0.825 -21.243 14.242 1.00 94.69 177 TYR A CA 1
ATOM 1463 C C . TYR A 1 177 ? 0.082 -21.961 13.232 1.00 94.69 177 TYR A C 1
ATOM 1465 O O . TYR A 1 177 ? 0.977 -21.334 12.660 1.00 94.69 177 TYR A O 1
ATOM 1473 N N . GLU A 1 178 ? -0.174 -23.239 12.947 1.00 96.88 178 GLU A N 1
ATOM 1474 C CA . GLU A 1 178 ? 0.606 -23.993 11.959 1.00 96.88 178 GLU A CA 1
ATOM 1475 C C . GLU A 1 178 ? 0.428 -23.438 10.539 1.00 96.88 178 GLU A C 1
ATOM 1477 O O . GLU A 1 178 ? 1.409 -23.276 9.809 1.00 96.88 178 GLU A O 1
ATOM 1482 N N . HIS A 1 179 ? -0.788 -23.035 10.160 1.00 94.50 179 HIS A N 1
ATOM 1483 C CA . HIS A 1 179 ? -1.015 -22.350 8.886 1.00 94.50 179 HIS A CA 1
ATOM 1484 C C . HIS A 1 179 ? -0.276 -21.011 8.800 1.00 94.50 179 HIS A C 1
ATOM 1486 O O . HIS A 1 179 ? 0.326 -20.704 7.769 1.00 94.50 179 HIS A O 1
ATOM 1492 N N . ALA A 1 180 ? -0.279 -20.219 9.874 1.00 93.06 180 ALA A N 1
ATOM 1493 C CA . ALA 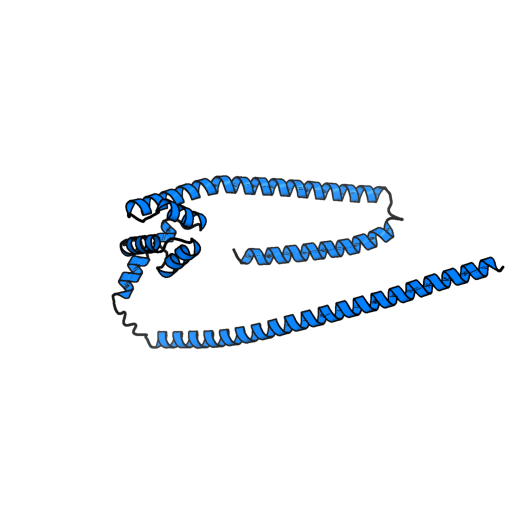A 1 180 ? 0.453 -18.957 9.920 1.00 93.06 180 ALA A CA 1
ATOM 1494 C C . ALA A 1 180 ? 1.968 -19.177 9.775 1.00 93.06 180 ALA A C 1
ATOM 1496 O O . ALA A 1 180 ? 2.638 -18.424 9.064 1.00 93.06 180 ALA A O 1
ATOM 1497 N N . LYS A 1 181 ? 2.500 -20.240 10.387 1.00 96.31 181 LYS A N 1
ATOM 1498 C CA . LYS A 1 181 ? 3.907 -20.637 10.271 1.00 96.31 181 LYS A CA 1
ATOM 1499 C C . LYS A 1 181 ? 4.273 -21.048 8.842 1.00 96.31 181 LYS A C 1
ATOM 1501 O O . LYS A 1 181 ? 5.255 -20.539 8.303 1.00 96.31 181 LYS A O 1
ATOM 1506 N N . GLN A 1 182 ? 3.458 -21.888 8.202 1.00 97.19 182 GLN A N 1
ATOM 1507 C CA . GLN A 1 182 ? 3.641 -22.273 6.795 1.00 97.19 182 GLN A CA 1
ATOM 1508 C C . GLN A 1 182 ? 3.577 -21.057 5.858 1.00 97.19 182 GLN A C 1
ATOM 1510 O O . GLN A 1 182 ? 4.389 -20.924 4.941 1.00 97.19 182 GLN A O 1
ATOM 1515 N N . LEU A 1 183 ? 2.644 -20.133 6.105 1.00 94.31 183 LEU A N 1
ATOM 1516 C CA . LEU A 1 183 ? 2.505 -18.910 5.315 1.00 94.31 183 LEU A CA 1
ATOM 1517 C C . LEU A 1 183 ? 3.729 -17.992 5.459 1.00 94.31 183 LEU A C 1
ATOM 1519 O O . LEU A 1 183 ? 4.175 -17.397 4.474 1.00 94.31 183 LEU A O 1
ATOM 1523 N N . ALA A 1 184 ? 4.290 -17.887 6.666 1.00 91.81 184 ALA A N 1
ATOM 1524 C CA . ALA A 1 184 ? 5.512 -17.128 6.910 1.00 91.81 184 ALA A CA 1
ATOM 1525 C C . ALA A 1 184 ? 6.709 -17.722 6.148 1.00 91.81 184 ALA A C 1
ATOM 1527 O O . ALA A 1 184 ? 7.481 -16.981 5.536 1.00 91.81 184 ALA A O 1
ATOM 1528 N N . GLU A 1 185 ? 6.831 -19.050 6.117 1.00 96.75 185 GLU A N 1
ATOM 1529 C CA . GLU A 1 185 ? 7.887 -19.738 5.371 1.00 96.75 185 GLU A CA 1
ATOM 1530 C C . GLU A 1 185 ? 7.747 -19.542 3.854 1.00 96.75 185 GLU A C 1
ATOM 1532 O O . GLU A 1 185 ? 8.711 -19.155 3.192 1.00 96.75 185 GLU A O 1
ATOM 1537 N N . HIS A 1 186 ? 6.535 -19.680 3.308 1.00 93.88 186 HIS A N 1
ATOM 1538 C CA . HIS A 1 186 ? 6.264 -19.372 1.899 1.00 93.88 186 HIS A CA 1
ATOM 1539 C C . HIS A 1 186 ? 6.549 -17.909 1.544 1.00 93.88 186 HIS A C 1
ATOM 1541 O O . HIS A 1 186 ? 7.082 -17.620 0.473 1.00 93.88 186 HIS A O 1
ATOM 1547 N N . THR A 1 187 ? 6.222 -16.978 2.442 1.00 91.81 187 THR A N 1
ATOM 1548 C CA . THR A 1 187 ? 6.512 -15.552 2.242 1.00 91.81 187 THR A CA 1
ATOM 1549 C C . THR A 1 187 ? 8.016 -15.315 2.140 1.00 91.81 187 THR A C 1
ATOM 1551 O O . THR A 1 187 ? 8.456 -14.572 1.263 1.00 91.81 187 THR A O 1
ATOM 1554 N N . LYS A 1 188 ? 8.810 -15.987 2.980 1.00 94.50 188 LYS A N 1
ATOM 1555 C CA . LYS A 1 188 ? 10.273 -15.916 2.927 1.00 94.50 188 LYS A CA 1
ATOM 1556 C C . LYS A 1 188 ? 10.818 -16.475 1.608 1.00 94.50 188 LYS A C 1
ATOM 1558 O O . LYS A 1 188 ? 11.608 -15.809 0.950 1.00 94.50 188 LYS A O 1
ATOM 1563 N N . GLN A 1 189 ? 10.331 -17.638 1.173 1.00 96.19 189 GLN A N 1
ATOM 1564 C CA . GLN A 1 189 ? 10.725 -18.230 -0.112 1.00 96.19 189 GLN A CA 1
ATOM 1565 C C . GLN A 1 189 ? 10.405 -17.311 -1.303 1.00 96.19 189 GLN A C 1
ATOM 1567 O O . GLN A 1 189 ? 11.208 -17.182 -2.226 1.00 96.19 189 GLN A O 1
ATOM 1572 N N . LEU A 1 190 ? 9.245 -16.645 -1.285 1.00 92.88 190 LEU A N 1
ATOM 1573 C CA . LEU A 1 190 ? 8.872 -15.679 -2.321 1.00 92.88 190 LEU A CA 1
ATOM 1574 C C . LEU A 1 190 ? 9.774 -14.442 -2.314 1.00 92.88 190 LEU A C 1
ATOM 1576 O O . LEU A 1 190 ? 10.135 -13.960 -3.385 1.00 92.88 190 LEU A O 1
ATOM 1580 N N . GLN A 1 191 ? 10.149 -13.935 -1.137 1.00 88.81 191 GLN A N 1
ATOM 1581 C CA . GLN A 1 191 ? 11.096 -12.823 -1.027 1.00 88.81 191 GLN A CA 1
ATOM 1582 C C . GLN A 1 191 ? 12.458 -13.192 -1.622 1.00 88.81 191 GLN A C 1
ATOM 1584 O O . GLN A 1 191 ? 12.984 -12.431 -2.434 1.00 88.81 191 GLN A O 1
ATOM 1589 N N . ASP A 1 192 ? 12.978 -14.380 -1.308 1.00 96.25 192 ASP A N 1
ATOM 1590 C CA . ASP A 1 192 ? 14.241 -14.868 -1.872 1.00 96.25 192 ASP A CA 1
ATOM 1591 C C . ASP A 1 192 ? 14.161 -14.999 -3.406 1.00 96.25 192 ASP A C 1
ATOM 1593 O O . ASP A 1 192 ? 15.088 -14.616 -4.124 1.00 96.25 192 ASP A O 1
ATOM 1597 N N . TYR A 1 193 ? 13.027 -15.473 -3.933 1.00 93.06 193 TYR A N 1
ATOM 1598 C CA . TYR A 1 193 ? 12.801 -15.572 -5.378 1.00 93.06 193 TYR A CA 1
ATOM 1599 C C . TYR A 1 193 ? 12.741 -14.200 -6.070 1.00 93.06 193 TYR A C 1
ATOM 1601 O O . TYR A 1 193 ? 13.293 -14.034 -7.159 1.00 93.06 193 TYR A O 1
ATOM 1609 N N . VAL A 1 194 ? 12.114 -13.199 -5.442 1.00 93.12 194 VAL A N 1
ATOM 1610 C CA . VAL A 1 194 ? 12.083 -11.820 -5.962 1.00 93.12 194 VAL A CA 1
ATOM 1611 C C . VAL A 1 194 ? 13.495 -11.247 -6.060 1.00 93.12 194 VAL A C 1
ATOM 1613 O O . VAL A 1 194 ? 13.851 -10.716 -7.111 1.00 93.12 194 VAL A O 1
ATOM 1616 N N . VAL A 1 195 ? 14.327 -11.429 -5.029 1.00 94.25 195 VAL A N 1
ATOM 1617 C CA . VAL A 1 195 ? 15.730 -10.977 -5.048 1.00 94.25 195 VAL A CA 1
ATOM 1618 C C . VAL A 1 195 ? 16.502 -11.627 -6.202 1.00 94.25 195 VAL A C 1
ATOM 1620 O O . VAL A 1 195 ? 17.197 -10.941 -6.952 1.00 94.25 195 VAL A O 1
ATOM 1623 N N . GLN A 1 196 ? 16.328 -12.934 -6.423 1.00 95.19 196 GLN A N 1
ATOM 1624 C CA . GLN A 1 196 ? 16.964 -13.627 -7.552 1.00 95.19 196 GLN A CA 1
ATOM 1625 C C . GLN A 1 196 ? 16.500 -13.093 -8.915 1.00 95.19 196 GLN A C 1
ATOM 1627 O O . GLN A 1 196 ? 17.308 -12.959 -9.840 1.00 95.19 196 GLN A O 1
ATOM 1632 N N . LEU A 1 197 ? 15.210 -12.780 -9.064 1.00 92.69 197 LEU A N 1
ATOM 1633 C CA . LEU A 1 197 ? 14.680 -12.186 -10.292 1.00 92.69 197 LEU A CA 1
ATOM 1634 C C . LEU A 1 197 ? 15.244 -10.785 -10.545 1.00 92.69 197 LEU A C 1
ATOM 1636 O O . LEU A 1 197 ? 15.592 -10.470 -11.685 1.00 92.69 197 LEU A O 1
ATOM 1640 N N . GLU A 1 198 ? 15.374 -9.962 -9.507 1.00 92.62 198 GLU A N 1
ATOM 1641 C CA . GLU A 1 198 ? 15.973 -8.628 -9.606 1.00 92.62 198 GLU A CA 1
ATOM 1642 C C . GLU A 1 198 ? 17.444 -8.704 -10.033 1.00 92.62 198 GLU A C 1
ATOM 1644 O O . GLU A 1 198 ? 17.862 -7.997 -10.957 1.00 92.62 198 GLU A O 1
ATOM 1649 N N . GLU A 1 199 ? 18.219 -9.617 -9.442 1.00 97.00 199 GLU A N 1
ATOM 1650 C CA . GLU A 1 199 ? 19.606 -9.856 -9.846 1.00 97.00 199 GLU A CA 1
ATOM 1651 C C . GLU A 1 199 ? 19.719 -10.335 -11.299 1.00 97.00 199 GLU A C 1
ATOM 1653 O O . GLU A 1 199 ? 20.582 -9.866 -12.049 1.00 97.00 199 GLU A O 1
ATOM 1658 N N . ASN A 1 200 ? 18.847 -11.252 -11.721 1.00 94.94 200 ASN A N 1
ATOM 1659 C CA . ASN A 1 200 ? 18.830 -11.758 -13.093 1.00 94.94 200 ASN A CA 1
ATOM 1660 C C . ASN A 1 200 ? 18.447 -10.667 -14.098 1.00 94.94 200 ASN A C 1
ATOM 1662 O O . ASN A 1 200 ? 19.081 -10.550 -15.149 1.00 94.94 200 ASN A O 1
ATOM 1666 N N . SER A 1 201 ? 17.463 -9.833 -13.759 1.00 93.62 201 SER A N 1
ATOM 1667 C CA . SER A 1 201 ? 17.062 -8.676 -14.563 1.00 93.62 201 SER A CA 1
ATOM 1668 C C . SER A 1 201 ? 18.219 -7.688 -14.727 1.00 93.62 201 SER A C 1
ATOM 1670 O O . SER A 1 201 ? 18.545 -7.287 -15.849 1.00 93.62 201 SER A O 1
ATOM 1672 N N . LYS A 1 202 ? 18.925 -7.375 -13.631 1.00 96.50 202 LYS A N 1
ATOM 1673 C CA . LYS A 1 202 ? 20.111 -6.509 -13.656 1.00 96.50 202 LYS A CA 1
ATOM 1674 C C . LYS A 1 202 ? 21.208 -7.075 -14.564 1.00 96.50 202 LYS A C 1
ATOM 1676 O O . LYS A 1 202 ? 21.668 -6.372 -15.463 1.00 96.50 202 LYS A O 1
ATOM 1681 N N . LYS A 1 203 ? 21.557 -8.358 -14.404 1.00 97.44 203 LYS A N 1
ATOM 1682 C CA . LYS A 1 203 ? 22.545 -9.046 -15.259 1.00 97.44 203 LYS A CA 1
ATOM 1683 C C . LYS A 1 203 ? 22.130 -9.040 -16.732 1.00 97.44 203 LYS A C 1
ATOM 1685 O O . LYS A 1 203 ? 22.967 -8.845 -17.609 1.00 97.44 203 LYS A O 1
ATOM 1690 N N . SER A 1 204 ? 20.845 -9.249 -17.023 1.00 93.06 204 SER A N 1
ATOM 1691 C CA . SER A 1 204 ? 20.329 -9.217 -18.395 1.00 93.06 204 SER A CA 1
ATOM 1692 C C . SER A 1 204 ? 20.451 -7.823 -19.015 1.00 93.06 204 SER A C 1
ATOM 1694 O O . SER A 1 204 ? 20.872 -7.700 -20.165 1.00 93.06 204 SER A O 1
ATOM 1696 N N . LYS A 1 205 ? 20.136 -6.769 -18.251 1.00 93.06 205 LYS A N 1
ATOM 1697 C CA . LYS A 1 205 ? 20.286 -5.376 -18.691 1.00 93.06 205 LYS A CA 1
ATOM 1698 C C . LYS A 1 205 ? 21.746 -5.028 -18.987 1.00 93.06 205 LYS A C 1
ATOM 1700 O O . LYS A 1 205 ? 22.022 -4.437 -20.027 1.00 93.06 205 LYS A O 1
ATOM 1705 N N . GLU A 1 206 ? 22.670 -5.433 -18.118 1.00 97.06 206 GLU A N 1
ATOM 1706 C CA . GLU A 1 206 ? 24.112 -5.229 -18.316 1.00 97.06 206 GLU A CA 1
ATOM 1707 C C . GLU A 1 206 ? 24.614 -5.923 -19.592 1.00 97.06 206 GLU A C 1
ATOM 1709 O O . GLU A 1 206 ? 25.303 -5.299 -20.397 1.00 97.06 206 GLU A O 1
ATOM 1714 N N . ARG A 1 207 ? 24.204 -7.175 -19.847 1.00 94.19 207 ARG A N 1
ATOM 1715 C CA . ARG A 1 207 ? 24.558 -7.890 -21.090 1.00 94.19 207 ARG A CA 1
ATOM 1716 C C . ARG A 1 207 ? 24.001 -7.212 -22.339 1.00 94.19 207 ARG A C 1
ATOM 1718 O O . ARG A 1 207 ? 24.698 -7.127 -23.350 1.00 94.19 207 ARG A O 1
ATOM 1725 N N . ALA A 1 208 ? 22.752 -6.749 -22.285 1.00 91.88 208 ALA A N 1
ATOM 1726 C CA . ALA A 1 208 ? 22.133 -6.039 -23.400 1.00 91.88 208 ALA A CA 1
ATOM 1727 C C . ALA A 1 208 ? 22.884 -4.734 -23.705 1.00 91.88 208 ALA A C 1
ATOM 1729 O O . ALA A 1 208 ? 23.169 -4.449 -24.867 1.00 91.88 208 ALA A O 1
ATOM 1730 N N . GLN A 1 209 ? 23.274 -3.991 -22.666 1.00 96.06 209 GLN A N 1
ATOM 1731 C CA . GLN A 1 209 ? 24.069 -2.775 -22.811 1.00 96.06 209 GLN A CA 1
ATOM 1732 C C . GLN A 1 209 ? 25.451 -3.063 -23.415 1.00 96.06 209 GLN A C 1
ATOM 1734 O O . GLN A 1 209 ? 25.807 -2.440 -24.411 1.00 96.06 209 GLN A O 1
ATOM 1739 N N . GLN A 1 210 ? 26.185 -4.048 -22.887 1.00 96.69 210 GLN A N 1
ATOM 1740 C CA . GLN A 1 210 ? 27.492 -4.456 -23.422 1.00 96.69 210 GLN A CA 1
ATOM 1741 C C . GLN A 1 210 ? 27.408 -4.883 -24.893 1.00 96.69 210 GLN A C 1
ATOM 1743 O O . GLN A 1 210 ? 28.269 -4.542 -25.701 1.00 96.69 210 GLN A O 1
ATOM 1748 N N . THR A 1 211 ? 26.351 -5.612 -25.261 1.00 94.69 211 THR A N 1
ATOM 1749 C CA . THR A 1 211 ? 26.124 -6.023 -26.654 1.00 94.69 211 THR A CA 1
ATOM 1750 C C . THR A 1 211 ? 25.857 -4.812 -27.548 1.00 94.69 211 THR A C 1
ATOM 1752 O O . THR A 1 211 ? 26.413 -4.729 -28.641 1.00 94.69 211 THR A O 1
ATOM 1755 N N . GLY A 1 212 ? 25.054 -3.852 -27.077 1.00 93.25 212 GLY A N 1
ATOM 1756 C CA . GLY A 1 212 ? 24.786 -2.607 -27.797 1.00 93.25 212 GLY A CA 1
ATOM 1757 C C . GLY A 1 212 ? 26.036 -1.742 -27.990 1.00 93.25 212 GLY A C 1
ATOM 1758 O O . GLY A 1 212 ? 26.240 -1.200 -29.074 1.00 93.25 212 GLY A O 1
ATOM 1759 N N . GLU A 1 213 ? 26.896 -1.651 -26.974 1.00 97.44 213 GLU A N 1
ATOM 1760 C CA . GLU A 1 213 ? 28.187 -0.955 -27.058 1.00 97.44 213 GLU A CA 1
ATOM 1761 C C . GLU A 1 213 ? 29.107 -1.620 -28.089 1.00 97.44 213 GLU A C 1
ATOM 1763 O O . GLU A 1 213 ? 29.619 -0.940 -28.978 1.00 97.44 213 GLU A O 1
ATOM 1768 N N . LYS A 1 214 ? 29.212 -2.954 -28.066 1.00 97.06 214 LYS A N 1
ATOM 1769 C CA . LYS A 1 214 ? 29.991 -3.711 -29.054 1.00 97.06 214 LYS A CA 1
ATOM 1770 C C . LYS A 1 214 ? 29.489 -3.498 -30.487 1.00 97.06 214 LYS A C 1
ATOM 1772 O O . LYS A 1 214 ? 30.282 -3.284 -31.397 1.00 97.06 214 LYS A O 1
ATOM 1777 N N . TRP A 1 215 ? 28.173 -3.524 -30.701 1.00 95.75 215 TRP A N 1
ATOM 1778 C CA . TRP A 1 215 ? 27.589 -3.270 -32.025 1.00 95.75 215 TRP A CA 1
ATOM 1779 C C . TRP A 1 215 ? 27.874 -1.857 -32.520 1.00 95.75 215 TRP A C 1
ATOM 1781 O O . TRP A 1 215 ? 28.139 -1.660 -33.704 1.00 95.75 215 TRP A O 1
ATOM 1791 N N . LYS A 1 216 ? 27.836 -0.869 -31.624 1.00 96.56 216 LYS A N 1
ATOM 1792 C CA . LYS A 1 216 ? 28.186 0.509 -31.964 1.00 96.56 216 LYS A CA 1
ATOM 1793 C C . LYS A 1 216 ? 29.637 0.605 -32.445 1.00 96.56 216 LYS A C 1
ATOM 1795 O O . LYS A 1 216 ? 29.881 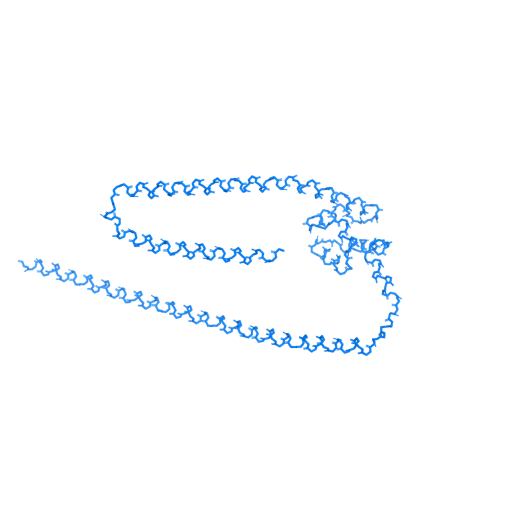1.220 -33.478 1.00 96.56 216 LYS A O 1
ATOM 1800 N N . GLU A 1 217 ? 30.569 -0.044 -31.749 1.00 97.69 217 GLU A N 1
ATOM 1801 C CA . GLU A 1 217 ? 31.980 -0.101 -32.157 1.00 97.69 217 GLU A CA 1
ATOM 1802 C C . GLU A 1 217 ? 32.162 -0.784 -33.522 1.00 97.69 217 GLU A C 1
ATOM 1804 O O . GLU A 1 217 ? 32.882 -0.269 -34.379 1.00 97.69 217 GLU A O 1
ATOM 1809 N N . GLU A 1 218 ? 31.480 -1.908 -33.761 1.00 96.50 218 GLU A N 1
ATOM 1810 C CA . GLU A 1 218 ? 31.524 -2.621 -35.047 1.00 96.50 218 GLU A CA 1
ATOM 1811 C C . GLU A 1 218 ? 30.972 -1.765 -36.203 1.00 96.50 218 GLU A C 1
ATOM 1813 O O . GLU A 1 218 ? 31.568 -1.724 -37.283 1.00 96.50 218 GLU A O 1
ATOM 1818 N N . ILE A 1 219 ? 29.879 -1.028 -35.972 1.00 94.56 219 ILE A N 1
ATOM 1819 C CA . ILE A 1 219 ? 29.312 -0.080 -36.946 1.00 94.56 219 ILE A CA 1
ATOM 1820 C C . ILE A 1 219 ? 30.301 1.054 -37.236 1.00 94.56 219 ILE A C 1
ATOM 1822 O O . ILE A 1 219 ? 30.509 1.392 -38.402 1.00 94.56 219 ILE A O 1
ATOM 1826 N N . ASP A 1 220 ? 30.940 1.621 -36.213 1.00 96.62 220 ASP A N 1
ATOM 1827 C CA . ASP A 1 220 ? 31.917 2.701 -36.386 1.00 96.62 220 ASP A CA 1
ATOM 1828 C C . ASP A 1 220 ? 33.139 2.237 -37.200 1.00 96.62 220 ASP A C 1
ATOM 1830 O O . ASP A 1 220 ? 33.627 2.970 -38.068 1.00 96.62 220 ASP A O 1
ATOM 1834 N N . VAL A 1 221 ? 33.619 1.008 -36.969 1.00 98.25 221 VAL A N 1
ATOM 1835 C CA . VAL A 1 221 ? 34.686 0.389 -37.775 1.00 98.25 221 VAL A CA 1
ATOM 1836 C C . VAL A 1 221 ? 34.239 0.217 -39.227 1.00 98.25 221 VAL A C 1
ATOM 1838 O O . VAL A 1 221 ? 34.977 0.593 -40.140 1.00 98.25 221 VAL A O 1
ATOM 1841 N N . PHE A 1 222 ? 33.029 -0.295 -39.452 1.00 96.50 222 PHE A N 1
ATOM 1842 C CA . PHE A 1 222 ? 32.478 -0.484 -40.794 1.00 96.50 222 PHE A CA 1
ATOM 1843 C C . PHE A 1 222 ? 32.318 0.841 -41.558 1.00 96.50 222 PHE A C 1
ATOM 1845 O O . PHE A 1 222 ? 32.667 0.927 -42.740 1.00 96.50 222 PHE A O 1
ATOM 1852 N N . ILE A 1 223 ? 31.838 1.897 -40.889 1.00 96.38 223 ILE A N 1
ATOM 1853 C CA . ILE A 1 223 ? 31.712 3.240 -41.474 1.00 96.38 223 ILE A CA 1
ATOM 1854 C C . ILE A 1 223 ? 33.085 3.760 -41.911 1.00 96.38 223 ILE A C 1
ATOM 1856 O O . ILE A 1 223 ? 33.221 4.206 -43.050 1.00 96.38 223 ILE A O 1
ATOM 1860 N N . LYS A 1 224 ? 34.108 3.662 -41.049 1.00 97.50 224 LYS A N 1
ATOM 1861 C CA . LYS A 1 224 ? 35.478 4.093 -41.384 1.00 97.50 224 LYS A CA 1
ATOM 1862 C C . LYS A 1 224 ? 36.030 3.345 -42.596 1.00 97.50 224 LYS A C 1
ATOM 1864 O O . LYS A 1 224 ? 36.458 3.982 -43.550 1.00 97.50 224 LYS A O 1
ATOM 1869 N N . GLN A 1 225 ? 35.924 2.014 -42.604 1.00 97.31 225 GLN A N 1
ATOM 1870 C CA . GLN A 1 225 ? 36.359 1.186 -43.736 1.00 97.31 225 GLN A CA 1
ATOM 1871 C C . GLN A 1 225 ? 35.651 1.564 -45.045 1.00 97.31 225 GLN A C 1
ATOM 1873 O O . GLN A 1 225 ? 36.270 1.585 -46.109 1.00 97.31 225 GLN A O 1
ATOM 1878 N N . THR A 1 226 ? 34.356 1.881 -44.973 1.00 96.44 226 THR A N 1
ATOM 1879 C CA . THR A 1 226 ? 33.569 2.297 -46.140 1.00 96.44 226 THR A CA 1
ATOM 1880 C C . THR A 1 226 ? 34.038 3.650 -46.674 1.00 96.44 226 THR A C 1
ATOM 1882 O O . THR A 1 226 ? 34.219 3.793 -47.884 1.00 96.44 226 THR A O 1
ATOM 1885 N N . ILE A 1 227 ? 34.269 4.629 -45.791 1.00 97.44 227 ILE A N 1
ATOM 1886 C CA . ILE A 1 227 ? 34.793 5.952 -46.163 1.00 97.44 227 ILE A CA 1
ATOM 1887 C C . ILE A 1 227 ? 36.171 5.809 -46.820 1.00 97.44 227 ILE A C 1
ATOM 1889 O O . ILE A 1 227 ? 36.359 6.288 -47.938 1.00 97.44 227 ILE A O 1
ATOM 1893 N N . ASP A 1 228 ? 37.087 5.064 -46.195 1.00 97.38 228 ASP A N 1
ATOM 1894 C CA . ASP A 1 228 ? 38.432 4.825 -46.729 1.00 97.38 228 ASP A CA 1
ATOM 1895 C C . ASP A 1 228 ? 38.386 4.166 -48.121 1.00 97.38 228 ASP A C 1
ATOM 1897 O O . ASP A 1 228 ? 39.160 4.512 -49.018 1.00 97.38 228 ASP A O 1
ATOM 1901 N N . SER A 1 229 ? 37.467 3.217 -48.340 1.00 97.25 229 SER A N 1
ATOM 1902 C CA . SER A 1 229 ? 37.290 2.579 -49.652 1.00 97.25 229 SER A CA 1
ATOM 1903 C C . SER A 1 229 ? 36.818 3.573 -50.715 1.00 97.25 229 SER A C 1
ATOM 1905 O O . SER A 1 229 ? 37.332 3.553 -51.835 1.00 97.25 229 SER A O 1
ATOM 1907 N N . VAL A 1 230 ? 35.871 4.455 -50.378 1.00 96.81 230 VAL A N 1
ATOM 1908 C CA . VAL A 1 230 ? 35.365 5.480 -51.304 1.00 96.81 230 VAL A CA 1
ATOM 1909 C C . VAL A 1 230 ? 36.471 6.472 -51.668 1.00 96.81 230 VAL A C 1
ATOM 1911 O O . VAL A 1 230 ? 36.646 6.784 -52.850 1.00 96.81 230 VAL A O 1
ATOM 1914 N N . ASP A 1 231 ? 37.253 6.926 -50.690 1.00 96.00 231 ASP A N 1
ATOM 1915 C CA . ASP A 1 231 ? 38.351 7.872 -50.914 1.00 96.00 231 ASP A CA 1
ATOM 1916 C C . ASP A 1 231 ? 39.443 7.273 -51.811 1.00 96.00 231 ASP A C 1
ATOM 1918 O O . ASP A 1 231 ? 39.909 7.918 -52.758 1.00 96.00 231 ASP A O 1
ATOM 1922 N N . ASN A 1 232 ? 39.795 6.005 -51.584 1.00 95.62 232 ASN A N 1
ATOM 1923 C CA . ASN A 1 232 ? 40.746 5.274 -52.422 1.00 95.62 232 ASN A CA 1
ATOM 1924 C C . ASN A 1 232 ? 40.274 5.158 -53.883 1.00 95.62 232 ASN A C 1
ATOM 1926 O O . ASN A 1 232 ? 41.075 5.309 -54.812 1.00 95.62 232 ASN A O 1
ATOM 1930 N N . GLU A 1 233 ? 38.984 4.911 -54.123 1.00 95.56 233 GLU A N 1
ATOM 1931 C CA . GLU A 1 233 ? 38.431 4.883 -55.483 1.00 95.56 233 GLU A CA 1
ATOM 1932 C C . GLU A 1 233 ? 38.447 6.260 -56.155 1.00 95.56 233 GLU A C 1
ATOM 1934 O O . GLU A 1 233 ? 38.760 6.368 -57.346 1.00 95.56 233 GLU A O 1
ATOM 1939 N N . GLN A 1 234 ? 38.145 7.326 -55.411 1.00 93.69 234 GLN A N 1
ATOM 1940 C CA . GLN A 1 234 ? 38.204 8.690 -55.940 1.00 93.69 234 GLN A CA 1
ATOM 1941 C C . GLN A 1 234 ? 39.630 9.097 -56.328 1.00 93.69 234 GLN A C 1
ATOM 1943 O O . GLN A 1 234 ? 39.819 9.730 -57.369 1.00 93.69 234 GLN A O 1
ATOM 1948 N N . GLN A 1 235 ? 40.637 8.719 -55.537 1.00 94.38 235 GLN A N 1
ATOM 1949 C CA . GLN A 1 235 ? 42.043 8.983 -55.860 1.00 94.38 235 GLN A CA 1
ATOM 1950 C C . GLN A 1 235 ? 42.489 8.246 -57.128 1.00 94.38 235 GLN A C 1
ATOM 1952 O O . GLN A 1 235 ? 43.121 8.852 -57.993 1.00 94.38 235 GLN A O 1
ATOM 1957 N N . LYS A 1 236 ? 42.095 6.975 -57.295 1.00 93.44 236 LYS A N 1
ATOM 1958 C CA . LYS A 1 236 ? 42.374 6.208 -58.523 1.00 93.44 236 LYS A CA 1
ATOM 1959 C C . LYS A 1 236 ? 41.779 6.870 -59.767 1.00 93.44 236 LYS A C 1
ATOM 1961 O O . LYS A 1 236 ? 42.453 6.938 -60.790 1.00 93.44 236 LYS A O 1
ATOM 1966 N N . LYS A 1 237 ? 40.556 7.406 -59.672 1.00 89.88 237 LYS A N 1
ATOM 1967 C CA . LYS A 1 237 ? 39.900 8.123 -60.781 1.00 89.88 237 LYS A CA 1
ATOM 1968 C C . LYS A 1 237 ? 40.589 9.433 -61.167 1.00 89.88 237 LYS A C 1
ATOM 1970 O O . LYS A 1 237 ? 40.469 9.832 -62.312 1.00 89.88 237 LYS A O 1
ATOM 1975 N N . LYS A 1 238 ? 41.278 10.110 -60.243 1.00 86.06 238 LYS A N 1
ATOM 1976 C CA . LYS A 1 238 ? 42.021 11.352 -60.541 1.00 86.06 238 LYS A CA 1
ATOM 1977 C C . LYS A 1 238 ? 43.367 11.105 -61.233 1.00 86.06 238 LYS A C 1
ATOM 1979 O O . LYS A 1 238 ? 43.927 12.039 -61.794 1.00 86.06 238 LYS A O 1
ATOM 1984 N N . HIS A 1 239 ? 43.896 9.884 -61.142 1.00 76.06 239 HIS A N 1
ATOM 1985 C CA . HIS A 1 239 ? 45.174 9.485 -61.736 1.00 76.06 239 HIS A CA 1
ATOM 1986 C C . HIS A 1 239 ? 45.040 8.739 -63.077 1.00 76.06 239 HIS A C 1
ATOM 1988 O O . HIS A 1 239 ? 46.066 8.419 -63.675 1.00 76.06 239 HIS A O 1
ATOM 1994 N N . CYS A 1 240 ? 43.815 8.465 -63.536 1.00 60.25 240 CYS A N 1
ATOM 1995 C CA . CYS A 1 240 ? 43.515 8.009 -64.899 1.00 60.25 240 CYS A CA 1
ATOM 1996 C C . CYS A 1 240 ? 43.085 9.198 -65.760 1.00 60.25 240 CYS A C 1
ATOM 1998 O O . CYS A 1 240 ? 43.426 9.187 -66.961 1.00 60.25 240 CYS A O 1
#

pLDDT: mean 80.84, std 18.31, range [36.75, 98.25]

Radius of gyration: 34.5 Å; chains: 1; bounding box: 68×52×98 Å

Foldseek 3Di:
DVVVVVVVVVVVVVVVVVVVVVVVVVVVVVVCVVPDDPVVVVVVVVVVVVVVVVVVVVVVVVVVVVVVVVVVVVVVLVVQLVVQLVVCVVLVQPPSNLLSVLCSVVVHGPVNLLADELVRLVVSCVVSVPDPRSSVSSLVSSCPDPSRPHVVVVVVVVDPDPDDDDPVNVVVVVVVVVVVVVVVVVVVVVVVVVVVVVVVVVVVVVVVVVVVVVVVVVVVVVVVVVVVVVVVVVVVVVVD